Protein AF-A0A1G7J1A7-F1 (afdb_monomer_lite)

pLDDT: mean 78.53, std 16.93, range [31.56, 97.69]

Radius of gyration: 21.83 Å; chains: 1; bounding box: 64×42×54 Å

Structure (mmCIF, N/CA/C/O backbone):
data_AF-A0A1G7J1A7-F1
#
_entry.id   AF-A0A1G7J1A7-F1
#
loop_
_atom_site.group_PDB
_atom_site.id
_atom_site.type_symbol
_atom_site.label_atom_id
_atom_site.label_alt_id
_atom_site.label_comp_id
_atom_site.label_asym_id
_atom_site.label_entity_id
_atom_site.label_seq_id
_atom_site.pdbx_PDB_ins_code
_atom_site.Cartn_x
_atom_site.Cartn_y
_atom_site.Cartn_z
_atom_site.occupancy
_atom_site.B_iso_or_equiv
_atom_site.auth_seq_id
_atom_site.auth_comp_id
_atom_site.auth_asym_id
_atom_site.auth_atom_id
_atom_site.pdbx_PDB_model_num
ATOM 1 N N . MET A 1 1 ? 6.430 -8.221 -24.593 1.00 80.88 1 MET A N 1
ATOM 2 C CA . MET A 1 1 ? 7.702 -8.290 -23.843 1.00 80.88 1 MET A CA 1
ATOM 3 C C . MET A 1 1 ? 8.854 -8.528 -24.815 1.00 80.88 1 MET A C 1
ATOM 5 O O . MET A 1 1 ? 8.755 -9.439 -25.628 1.00 80.88 1 MET A O 1
ATOM 9 N N . ASP A 1 2 ? 9.910 -7.719 -24.742 1.00 88.00 2 ASP A N 1
ATOM 10 C CA . ASP A 1 2 ? 11.136 -7.806 -25.547 1.00 88.00 2 ASP A CA 1
ATOM 11 C C . ASP A 1 2 ? 12.363 -7.662 -24.624 1.00 88.00 2 ASP A C 1
ATOM 13 O O . ASP A 1 2 ? 12.817 -6.563 -24.304 1.00 88.00 2 ASP A O 1
ATOM 17 N N . ILE A 1 3 ? 12.889 -8.798 -24.154 1.00 86.88 3 ILE A N 1
ATOM 18 C CA . ILE A 1 3 ? 14.006 -8.834 -23.194 1.00 86.88 3 ILE A CA 1
ATOM 19 C C . ILE A 1 3 ? 15.284 -8.244 -23.807 1.00 86.88 3 ILE A C 1
ATOM 21 O O . ILE A 1 3 ? 16.063 -7.607 -23.104 1.00 86.88 3 ILE A O 1
ATOM 25 N N . LEU A 1 4 ? 15.500 -8.416 -25.115 1.00 86.38 4 LEU A N 1
ATOM 26 C CA . LEU A 1 4 ? 16.678 -7.869 -25.791 1.00 86.38 4 LEU A CA 1
ATOM 27 C C . LEU A 1 4 ? 16.624 -6.342 -25.827 1.00 86.38 4 LEU A C 1
ATOM 29 O O . LEU A 1 4 ? 17.643 -5.691 -25.594 1.00 86.38 4 LEU A O 1
ATOM 33 N N . ARG A 1 5 ? 15.438 -5.773 -26.060 1.00 87.25 5 ARG A N 1
ATOM 34 C CA . ARG A 1 5 ? 15.232 -4.324 -25.983 1.00 87.25 5 ARG A CA 1
ATOM 35 C C . ARG A 1 5 ? 15.407 -3.792 -24.563 1.00 87.25 5 ARG A C 1
ATOM 37 O O . ARG A 1 5 ? 16.090 -2.791 -24.392 1.00 87.25 5 ARG A O 1
ATOM 44 N N . SER A 1 6 ? 14.917 -4.519 -23.558 1.00 88.44 6 SER A N 1
ATOM 45 C CA . SER A 1 6 ? 15.131 -4.176 -22.147 1.00 88.44 6 SER A CA 1
ATOM 46 C C . SER A 1 6 ? 16.618 -4.141 -21.767 1.00 88.44 6 SER A C 1
ATOM 48 O O . SER A 1 6 ? 17.102 -3.140 -21.240 1.00 88.44 6 SER A O 1
ATOM 50 N N . VAL A 1 7 ? 17.381 -5.189 -22.107 1.00 87.75 7 VAL A N 1
ATOM 51 C CA . VAL A 1 7 ? 18.833 -5.244 -21.851 1.00 87.75 7 VAL A CA 1
ATOM 52 C C . VAL A 1 7 ? 19.561 -4.113 -22.572 1.00 87.75 7 VAL A C 1
ATOM 54 O O . VAL A 1 7 ? 20.461 -3.498 -22.004 1.00 87.75 7 VAL A O 1
ATOM 57 N N . ARG A 1 8 ? 19.159 -3.814 -23.811 1.00 91.56 8 ARG A N 1
ATOM 58 C CA . ARG A 1 8 ? 19.720 -2.707 -24.584 1.00 91.56 8 ARG A CA 1
ATOM 59 C C . ARG A 1 8 ? 19.446 -1.354 -23.932 1.00 91.56 8 ARG A C 1
ATOM 61 O O . ARG A 1 8 ? 20.369 -0.560 -23.811 1.00 91.56 8 ARG A O 1
ATOM 68 N N . ALA A 1 9 ? 18.218 -1.116 -23.475 1.00 90.38 9 ALA A N 1
ATOM 69 C CA . ALA A 1 9 ? 17.854 0.115 -22.784 1.00 90.38 9 ALA A CA 1
ATOM 70 C C . ALA A 1 9 ? 18.718 0.338 -21.532 1.00 90.38 9 ALA A C 1
ATOM 72 O O . ALA A 1 9 ? 19.201 1.446 -21.333 1.00 90.38 9 ALA A O 1
ATOM 73 N N . VAL A 1 10 ? 18.984 -0.713 -20.746 1.00 89.56 10 VAL A N 1
ATOM 74 C CA . VAL A 1 10 ? 19.884 -0.644 -19.578 1.00 89.56 10 VAL A CA 1
ATOM 75 C C . VAL A 1 10 ? 21.343 -0.415 -19.983 1.00 89.56 10 VAL A C 1
ATOM 77 O O . VAL A 1 10 ? 22.036 0.379 -19.356 1.00 89.56 10 VAL A O 1
ATOM 80 N N . ALA A 1 11 ? 21.830 -1.113 -21.011 1.00 90.19 11 ALA A N 1
ATOM 81 C CA . ALA A 1 11 ? 23.220 -1.009 -21.457 1.00 90.19 11 ALA A CA 1
ATOM 82 C C . ALA A 1 11 ? 23.569 0.376 -22.029 1.00 90.19 11 ALA A C 1
ATOM 84 O O . ALA A 1 11 ?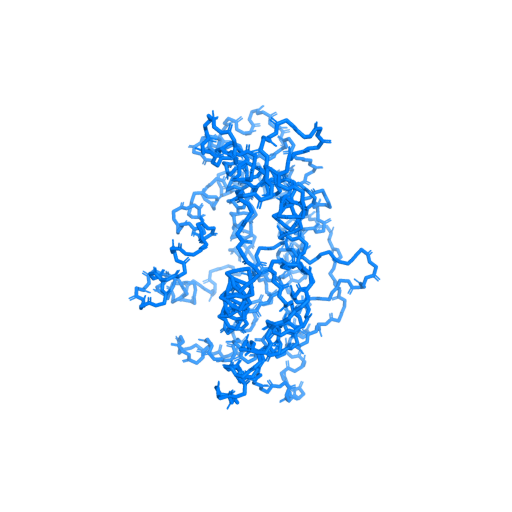 24.730 0.771 -22.011 1.00 90.19 11 ALA A O 1
ATOM 85 N N . GLU A 1 12 ? 22.567 1.096 -22.526 1.00 91.50 12 GLU A N 1
ATOM 86 C CA . GLU A 1 12 ? 22.668 2.452 -23.068 1.00 91.50 12 GLU A CA 1
ATOM 87 C C . GLU A 1 12 ? 22.321 3.537 -22.016 1.00 91.50 12 GLU A C 1
ATOM 89 O O . GLU A 1 12 ? 21.966 4.657 -22.384 1.00 91.50 12 GLU A O 1
ATOM 94 N N . ALA A 1 13 ? 22.369 3.206 -20.717 1.00 91.31 13 ALA A N 1
ATOM 95 C CA . ALA A 1 13 ? 22.130 4.148 -19.621 1.00 91.31 13 ALA A CA 1
ATOM 96 C C . ALA A 1 13 ? 23.237 5.204 -19.504 1.00 91.31 13 ALA A C 1
ATOM 98 O O . ALA A 1 13 ? 24.418 4.870 -19.390 1.00 91.31 13 ALA A O 1
ATOM 99 N N . GLU A 1 14 ? 22.849 6.479 -19.468 1.00 87.00 14 GLU A N 1
ATOM 100 C CA . GLU A 1 14 ? 23.756 7.631 -19.509 1.00 87.00 14 GLU A CA 1
ATOM 101 C C . GLU A 1 14 ? 23.261 8.768 -18.581 1.00 87.00 14 GLU A C 1
ATOM 103 O O . GLU A 1 14 ? 22.309 8.615 -17.817 1.00 87.00 14 GLU A O 1
ATOM 108 N N . GLY A 1 15 ? 23.944 9.916 -18.574 1.00 82.56 15 GLY A N 1
ATOM 109 C CA . GLY A 1 15 ? 23.536 11.104 -17.810 1.00 82.56 15 GLY A CA 1
ATOM 110 C C . GLY A 1 15 ? 24.371 11.378 -16.551 1.00 82.56 15 GLY A C 1
ATOM 111 O O . GLY A 1 15 ? 25.410 10.751 -16.357 1.00 82.56 15 GLY A O 1
ATOM 112 N N . PRO A 1 16 ? 23.981 12.365 -15.719 1.00 74.44 16 PRO A N 1
ATOM 113 C CA . PRO A 1 16 ? 24.785 12.805 -14.575 1.00 74.44 16 PRO A CA 1
ATOM 114 C C . PRO A 1 16 ? 24.489 12.078 -13.248 1.00 74.44 16 PRO A C 1
ATOM 116 O O . PRO A 1 16 ? 25.383 12.021 -12.411 1.00 74.44 16 PRO A O 1
ATOM 119 N N . GLY A 1 17 ? 23.291 11.504 -13.056 1.00 83.00 17 GLY A N 1
ATOM 120 C CA . GLY A 1 17 ? 22.841 10.928 -11.768 1.00 83.00 17 GLY A CA 1
ATOM 121 C C . GLY A 1 17 ? 23.474 9.583 -11.381 1.00 83.00 17 GLY A C 1
ATOM 122 O O . GLY A 1 17 ? 24.450 9.153 -11.977 1.00 83.00 17 GLY A O 1
ATOM 123 N N . VAL A 1 18 ? 22.918 8.857 -10.429 1.00 86.19 18 VAL A N 1
ATOM 124 C CA . VAL A 1 18 ? 23.299 7.493 -10.034 1.00 86.19 18 VAL A CA 1
ATOM 125 C C . VAL A 1 18 ? 22.462 6.461 -10.797 1.00 86.19 18 VAL A C 1
ATOM 127 O O . VAL A 1 18 ? 22.938 5.348 -11.050 1.00 86.19 18 VAL A O 1
ATOM 130 N N . VAL A 1 19 ? 21.252 6.846 -11.208 1.00 91.00 19 VAL A N 1
ATOM 131 C CA . VAL A 1 19 ? 20.306 6.057 -12.011 1.00 91.00 19 VAL A CA 1
ATOM 132 C C . VAL A 1 19 ? 19.876 6.847 -13.253 1.00 91.00 19 VAL A C 1
ATOM 134 O O . VAL A 1 19 ? 19.637 8.050 -13.184 1.00 91.00 19 VAL A O 1
ATOM 137 N N . ASP A 1 20 ? 19.749 6.171 -14.397 1.00 94.62 20 ASP A N 1
ATOM 138 C CA . ASP A 1 20 ? 19.051 6.704 -15.573 1.00 94.62 20 ASP A CA 1
ATOM 139 C C . ASP A 1 20 ? 17.578 6.256 -15.526 1.00 94.62 20 ASP A C 1
ATOM 141 O O . ASP A 1 20 ? 17.234 5.134 -15.905 1.00 94.62 20 ASP A O 1
ATOM 145 N N . TRP A 1 21 ? 16.706 7.109 -14.981 1.00 94.31 21 TRP A N 1
ATOM 146 C CA . TRP A 1 21 ? 15.298 6.775 -14.731 1.00 94.31 21 TRP A CA 1
ATOM 147 C C . TRP A 1 21 ? 14.484 6.547 -16.006 1.00 94.31 21 TRP A C 1
ATOM 149 O O . TRP A 1 21 ? 13.630 5.657 -16.030 1.00 94.31 21 TRP A O 1
ATOM 159 N N . ASP A 1 22 ? 14.789 7.275 -17.081 1.00 94.88 22 ASP A N 1
ATOM 160 C CA . ASP A 1 22 ? 14.113 7.109 -18.369 1.00 94.88 22 ASP A CA 1
ATOM 161 C C . ASP A 1 22 ? 14.422 5.727 -18.955 1.00 94.88 22 ASP A C 1
ATOM 163 O O . ASP A 1 22 ? 13.526 5.005 -19.412 1.00 94.88 22 ASP A O 1
ATOM 167 N N . ARG A 1 23 ? 15.691 5.307 -18.873 1.00 95.88 23 ARG A N 1
ATOM 168 C CA . ARG A 1 23 ? 16.112 3.964 -19.287 1.00 95.88 23 ARG A CA 1
ATOM 169 C C . ARG A 1 23 ? 15.604 2.883 -18.348 1.00 95.88 23 ARG A C 1
ATOM 171 O O . ARG A 1 23 ? 15.232 1.817 -18.835 1.00 95.88 23 ARG A O 1
ATOM 178 N N . ALA A 1 24 ? 15.534 3.141 -17.042 1.00 95.75 24 ALA A N 1
ATOM 179 C CA . ALA A 1 24 ? 14.963 2.202 -16.082 1.00 95.75 24 ALA A CA 1
ATOM 180 C C . ALA A 1 24 ? 13.484 1.914 -16.396 1.00 95.75 24 ALA A C 1
ATOM 182 O O . ALA A 1 24 ? 13.094 0.748 -16.497 1.00 95.75 24 ALA A O 1
ATOM 183 N N . ALA A 1 25 ? 12.678 2.957 -16.631 1.00 95.25 25 ALA A N 1
ATOM 184 C CA . ALA A 1 25 ? 11.271 2.821 -17.007 1.00 95.25 25 ALA A CA 1
ATOM 185 C C . ALA A 1 25 ? 11.098 2.154 -18.381 1.00 95.25 25 ALA A C 1
ATOM 187 O O . ALA A 1 25 ? 10.281 1.242 -18.534 1.00 95.25 25 ALA A O 1
ATOM 188 N N . ALA A 1 26 ? 11.892 2.544 -19.387 1.00 95.94 26 ALA A N 1
ATOM 189 C CA . ALA A 1 26 ? 11.880 1.897 -20.701 1.00 95.94 26 ALA A CA 1
ATOM 190 C C . ALA A 1 26 ? 12.205 0.398 -20.603 1.00 95.94 26 ALA A C 1
ATOM 192 O O . ALA A 1 26 ? 11.440 -0.437 -21.087 1.00 95.94 26 ALA A O 1
ATOM 193 N N . ALA A 1 27 ? 13.283 0.049 -19.899 1.00 95.88 27 ALA A N 1
ATOM 194 C CA . ALA A 1 27 ? 13.694 -1.331 -19.698 1.00 95.88 27 ALA A CA 1
ATOM 195 C C . ALA A 1 27 ? 12.650 -2.148 -18.924 1.00 95.88 27 ALA A C 1
ATOM 197 O O . ALA A 1 27 ? 12.410 -3.307 -19.276 1.00 95.88 27 ALA A O 1
ATOM 198 N N . ALA A 1 28 ? 12.011 -1.560 -17.907 1.00 94.62 28 ALA A N 1
ATOM 199 C CA . ALA A 1 28 ? 10.939 -2.198 -17.148 1.00 94.62 28 ALA A CA 1
ATOM 200 C C . ALA A 1 28 ? 9.712 -2.487 -18.026 1.00 94.62 28 ALA A C 1
ATOM 202 O O . ALA A 1 28 ? 9.183 -3.602 -17.983 1.00 94.62 28 ALA A O 1
ATOM 203 N N . ARG A 1 29 ? 9.289 -1.525 -18.860 1.00 96.25 29 ARG A N 1
ATOM 204 C CA . ARG A 1 29 ? 8.182 -1.700 -19.817 1.00 96.25 29 ARG A CA 1
ATOM 205 C C . ARG A 1 29 ? 8.505 -2.762 -20.859 1.00 96.25 29 ARG A C 1
ATOM 207 O O . ARG A 1 29 ? 7.699 -3.659 -21.083 1.00 96.25 29 ARG A O 1
ATOM 214 N N . ASP A 1 30 ? 9.700 -2.741 -21.439 1.00 94.75 30 ASP A N 1
ATOM 215 C CA . ASP A 1 30 ? 10.105 -3.741 -22.429 1.00 94.75 30 ASP A CA 1
ATOM 216 C C . ASP A 1 30 ? 10.160 -5.158 -21.834 1.00 94.75 30 ASP A C 1
ATOM 218 O O . ASP A 1 30 ? 9.740 -6.128 -22.476 1.00 94.75 30 ASP A O 1
ATOM 222 N N . ALA A 1 31 ? 10.600 -5.286 -20.579 1.00 92.38 31 ALA A N 1
ATOM 223 C CA . ALA A 1 31 ? 10.641 -6.549 -19.843 1.00 92.38 31 ALA A CA 1
ATOM 224 C C . ALA A 1 31 ? 9.288 -6.995 -19.266 1.00 92.38 31 ALA A C 1
ATOM 226 O O . ALA A 1 31 ? 9.209 -8.089 -18.704 1.00 92.38 31 ALA A O 1
ATOM 227 N N . THR A 1 32 ? 8.224 -6.203 -19.410 1.00 92.75 32 THR A N 1
ATOM 228 C CA . THR A 1 32 ? 6.918 -6.482 -18.801 1.00 92.75 32 THR A CA 1
ATOM 229 C C . THR A 1 32 ? 5.832 -6.505 -19.867 1.00 92.75 32 THR A C 1
ATOM 231 O O . THR A 1 32 ? 5.719 -5.601 -20.685 1.00 92.75 32 THR A O 1
ATOM 234 N N . ASP A 1 33 ? 5.007 -7.549 -19.890 1.00 94.44 33 ASP A N 1
ATOM 235 C CA . ASP A 1 33 ? 3.789 -7.511 -20.699 1.00 94.44 33 ASP A CA 1
ATOM 236 C C . ASP A 1 33 ? 2.770 -6.565 -20.040 1.00 94.44 33 ASP A C 1
ATOM 238 O O . ASP A 1 33 ? 2.456 -6.791 -18.866 1.00 94.44 33 ASP A O 1
ATOM 242 N N . PRO A 1 34 ? 2.249 -5.528 -20.727 1.00 94.38 34 PRO A N 1
ATOM 243 C CA . PRO A 1 34 ? 1.333 -4.575 -20.102 1.00 94.38 34 PRO A CA 1
ATOM 244 C C . PRO A 1 34 ? 0.055 -5.253 -19.601 1.00 94.38 34 PRO A C 1
ATOM 246 O O . PRO A 1 34 ? -0.460 -4.886 -18.547 1.00 94.38 34 PRO A O 1
ATOM 249 N N . GLY A 1 35 ? -0.423 -6.282 -20.306 1.00 94.31 35 GLY A N 1
ATOM 250 C CA . GLY A 1 35 ? -1.758 -6.834 -20.119 1.00 94.31 35 GLY A CA 1
ATOM 251 C C . GLY A 1 35 ? -2.853 -5.955 -20.737 1.00 94.31 35 GLY A C 1
ATOM 252 O O . GLY A 1 35 ? -2.620 -4.812 -21.131 1.00 94.31 35 GLY A O 1
ATOM 253 N N . SER A 1 36 ? -4.058 -6.513 -20.857 1.00 92.94 36 SER A N 1
ATOM 254 C CA . SER A 1 36 ? -5.200 -5.836 -21.481 1.00 92.94 36 SER A CA 1
ATOM 255 C C . SER A 1 36 ? -5.959 -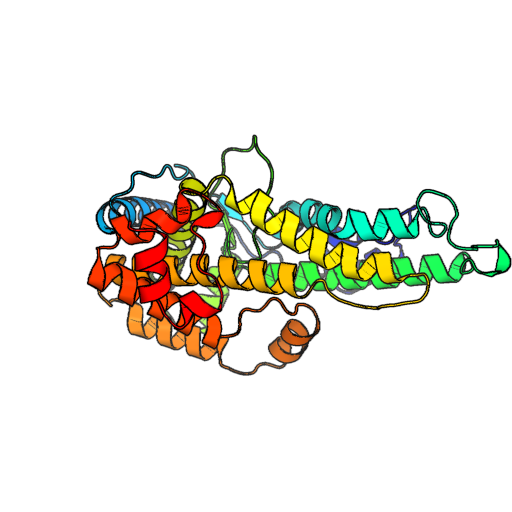4.960 -20.488 1.00 92.94 36 SER A C 1
ATOM 257 O O . SER A 1 36 ? -6.198 -5.369 -19.359 1.00 92.94 36 SER A O 1
ATOM 259 N N . ILE A 1 37 ? -6.408 -3.794 -20.947 1.00 91.50 37 ILE A N 1
ATOM 260 C CA . ILE A 1 37 ? -7.416 -2.946 -20.278 1.00 91.50 37 ILE A CA 1
ATOM 261 C C . ILE A 1 37 ? -8.690 -2.818 -21.120 1.00 91.50 37 ILE A C 1
ATOM 263 O O . ILE A 1 37 ? -9.517 -1.933 -20.904 1.00 91.50 37 ILE A O 1
ATOM 267 N N . ALA A 1 38 ? -8.853 -3.694 -22.114 1.00 91.56 38 ALA A N 1
ATOM 268 C CA . ALA A 1 38 ? -10.079 -3.793 -22.889 1.00 91.56 38 ALA A CA 1
ATOM 269 C C . ALA A 1 38 ? -11.168 -4.453 -22.033 1.00 91.56 38 ALA A C 1
ATOM 271 O O . ALA A 1 38 ? -11.410 -5.651 -22.139 1.00 91.56 38 ALA A O 1
ATOM 272 N N . LEU A 1 39 ? -11.788 -3.655 -21.165 1.00 90.44 39 LEU A N 1
ATOM 273 C CA . LEU A 1 39 ? -12.902 -4.093 -20.335 1.00 90.44 39 LEU A CA 1
ATOM 274 C C . LEU A 1 39 ? -14.183 -4.202 -21.160 1.00 90.44 39 LEU A C 1
ATOM 276 O O . LEU A 1 39 ? -14.469 -3.347 -22.005 1.00 90.44 39 LEU A O 1
ATOM 280 N N . THR A 1 40 ? -14.987 -5.206 -20.846 1.00 93.56 40 THR A N 1
ATOM 281 C CA . THR A 1 40 ? -16.401 -5.283 -21.214 1.00 93.56 40 THR A CA 1
ATOM 282 C C . THR A 1 40 ? -17.227 -4.259 -20.426 1.00 93.56 40 THR A C 1
ATOM 284 O O . THR A 1 40 ? -16.809 -3.759 -19.377 1.00 93.56 40 THR A O 1
ATOM 287 N N . ASP A 1 41 ? -18.438 -3.960 -20.896 1.00 93.00 41 ASP A N 1
ATOM 288 C CA . ASP A 1 41 ? -19.348 -3.053 -20.180 1.00 93.00 41 ASP A CA 1
ATOM 289 C C . ASP A 1 41 ? -19.756 -3.608 -18.809 1.00 93.00 41 ASP A C 1
ATOM 291 O O . ASP A 1 41 ? -19.886 -2.851 -17.849 1.00 93.00 41 ASP A O 1
ATOM 295 N N . ALA A 1 42 ? -19.877 -4.934 -18.688 1.00 92.50 42 ALA A N 1
ATOM 296 C CA . ALA A 1 42 ? -20.152 -5.605 -17.420 1.00 92.50 42 ALA A CA 1
ATOM 297 C C . ALA A 1 42 ? -18.995 -5.453 -16.417 1.00 92.50 42 ALA A C 1
ATOM 299 O O . ALA A 1 42 ? -19.227 -5.238 -15.227 1.00 92.50 42 ALA A O 1
ATOM 300 N N . GLU A 1 43 ? -17.744 -5.524 -16.880 1.00 92.62 43 GLU A N 1
ATOM 301 C CA . GLU A 1 43 ? -16.574 -5.309 -16.023 1.00 92.62 43 GLU A CA 1
ATOM 302 C C . GLU A 1 43 ? -16.490 -3.865 -15.539 1.00 92.62 43 GLU A C 1
ATOM 304 O O . GLU A 1 43 ? -16.322 -3.644 -14.340 1.00 92.62 43 GLU A O 1
ATOM 309 N N . ARG A 1 44 ? -16.677 -2.893 -16.444 1.00 91.06 44 ARG A N 1
ATOM 310 C CA . ARG A 1 44 ? -16.724 -1.463 -16.100 1.00 91.06 44 ARG A CA 1
ATOM 311 C C . ARG A 1 44 ? -17.826 -1.161 -15.086 1.00 91.06 44 ARG A C 1
ATOM 313 O O . ARG A 1 44 ? -17.560 -0.545 -14.057 1.00 91.06 44 ARG A O 1
ATOM 320 N N . ALA A 1 45 ? -19.045 -1.632 -15.352 1.00 91.06 45 ALA A N 1
ATOM 321 C CA . ALA A 1 45 ? -20.178 -1.458 -14.447 1.00 91.06 45 ALA A CA 1
ATOM 322 C C . ALA A 1 45 ? -19.921 -2.113 -13.086 1.00 91.06 45 ALA A C 1
ATOM 324 O O . ALA A 1 45 ? -20.306 -1.570 -12.054 1.00 91.06 45 ALA A O 1
ATOM 325 N N . GLY A 1 46 ? -19.245 -3.259 -13.080 1.00 93.00 46 GLY A N 1
ATOM 326 C CA . GLY A 1 46 ? -18.929 -3.967 -11.858 1.00 93.00 46 GLY A CA 1
ATOM 327 C C . GLY A 1 46 ? -17.875 -3.273 -10.987 1.00 93.00 46 GLY A C 1
ATOM 328 O O . GLY A 1 46 ? -18.097 -3.195 -9.788 1.00 93.00 46 GLY A O 1
ATOM 329 N N . TYR A 1 47 ? -16.800 -2.700 -11.551 1.00 91.56 47 TYR A N 1
ATOM 330 C CA . TYR A 1 47 ? -15.868 -1.861 -10.770 1.00 91.56 47 TYR A CA 1
ATOM 331 C C . TYR A 1 47 ? -16.604 -0.694 -10.099 1.00 91.56 47 TYR A C 1
ATOM 333 O O . TYR A 1 47 ? -16.466 -0.477 -8.899 1.00 91.56 47 TYR A O 1
ATOM 341 N N . ALA A 1 48 ? -17.442 0.018 -10.859 1.00 89.56 48 ALA A N 1
ATOM 342 C CA . ALA A 1 48 ? -18.214 1.140 -10.333 1.00 89.56 48 ALA A CA 1
ATOM 343 C C . ALA A 1 48 ? -19.235 0.713 -9.261 1.00 89.56 48 ALA A C 1
ATOM 345 O O . ALA A 1 48 ? -19.476 1.446 -8.303 1.00 89.56 48 ALA A O 1
ATOM 346 N N . ALA A 1 49 ? -19.862 -0.457 -9.418 1.00 91.38 49 ALA A N 1
ATOM 347 C CA . ALA A 1 49 ? -20.784 -1.003 -8.428 1.00 91.38 49 ALA A CA 1
ATOM 348 C C . ALA A 1 49 ? -20.059 -1.415 -7.141 1.00 91.38 49 ALA A C 1
ATOM 350 O O . ALA A 1 49 ? -20.525 -1.066 -6.059 1.00 91.38 49 ALA A O 1
ATOM 351 N N . ASP A 1 50 ? -18.921 -2.101 -7.262 1.00 92.12 50 ASP A N 1
ATOM 352 C CA . ASP A 1 50 ? -18.139 -2.567 -6.119 1.00 92.12 50 ASP A CA 1
ATOM 353 C C . ASP A 1 50 ? -17.568 -1.395 -5.311 1.00 92.12 50 ASP A C 1
ATOM 355 O O . ASP A 1 50 ? -17.685 -1.404 -4.091 1.00 92.12 50 ASP A O 1
ATOM 359 N N . VAL A 1 51 ? -17.045 -0.350 -5.965 1.00 89.56 51 VAL A N 1
ATOM 360 C CA . VAL A 1 51 ? -16.555 0.863 -5.279 1.00 89.56 51 VAL A CA 1
ATOM 361 C C . VAL A 1 51 ? -17.691 1.632 -4.601 1.00 89.56 51 VAL A C 1
ATOM 363 O O . VAL A 1 51 ? -17.549 2.047 -3.453 1.00 89.56 51 VAL A O 1
ATOM 366 N N . ARG A 1 52 ? -18.849 1.787 -5.261 1.00 88.44 52 ARG A N 1
ATOM 367 C CA . ARG A 1 52 ? -20.012 2.457 -4.652 1.00 88.44 52 ARG A CA 1
ATOM 368 C C . ARG A 1 52 ? -20.505 1.718 -3.410 1.00 88.44 52 ARG A C 1
ATOM 370 O O . ARG A 1 52 ? -20.850 2.356 -2.419 1.00 88.44 52 ARG A O 1
ATOM 377 N N . ASP A 1 53 ? -20.578 0.394 -3.484 1.00 90.69 53 ASP A N 1
ATOM 378 C CA . ASP A 1 53 ? -21.019 -0.429 -2.363 1.00 90.69 53 ASP A CA 1
ATOM 379 C C . ASP A 1 53 ? -19.978 -0.450 -1.236 1.00 90.69 53 ASP A C 1
ATOM 381 O O . ASP A 1 53 ? -20.355 -0.286 -0.079 1.00 90.69 53 ASP A O 1
ATOM 385 N N . ALA A 1 54 ? -18.683 -0.530 -1.564 1.00 89.31 54 ALA A N 1
ATOM 386 C CA . ALA A 1 54 ? -17.602 -0.375 -0.593 1.00 89.31 54 ALA A CA 1
ATOM 387 C C . ALA A 1 54 ? -17.714 0.953 0.162 1.00 89.31 54 ALA A C 1
ATOM 389 O O . ALA A 1 54 ? -17.758 0.945 1.389 1.00 89.31 54 ALA A O 1
ATOM 390 N N . ARG A 1 55 ? -17.864 2.077 -0.557 1.00 87.69 55 ARG A N 1
ATOM 391 C CA . ARG A 1 55 ? -18.065 3.406 0.043 1.00 87.69 55 ARG A CA 1
ATOM 392 C C . ARG A 1 55 ? -19.249 3.405 1.007 1.00 87.69 55 ARG A C 1
ATOM 394 O O . ARG A 1 55 ? -19.111 3.824 2.148 1.00 87.69 55 ARG A O 1
ATOM 401 N N . SER A 1 56 ? -20.404 2.915 0.552 1.00 88.56 56 SER A N 1
ATOM 402 C CA . SER A 1 56 ? -21.630 2.915 1.356 1.00 88.56 56 SER A CA 1
ATOM 403 C C . SER A 1 56 ? -21.486 2.093 2.636 1.00 88.56 56 SER A C 1
ATOM 405 O O . SER A 1 56 ? -21.886 2.557 3.699 1.00 88.56 56 SER A O 1
ATOM 407 N N . ARG A 1 57 ? -20.932 0.879 2.544 1.00 89.69 57 ARG A N 1
ATOM 408 C CA . ARG A 1 57 ? -20.809 -0.022 3.697 1.00 89.69 57 ARG A CA 1
ATOM 409 C C . ARG A 1 57 ? -19.732 0.422 4.672 1.00 89.69 57 ARG A C 1
ATOM 411 O O . ARG A 1 57 ? -19.931 0.325 5.875 1.00 89.69 57 ARG A O 1
ATOM 418 N N . LEU A 1 58 ? -18.596 0.901 4.171 1.00 88.75 58 LEU A N 1
ATOM 419 C CA . LEU A 1 58 ? -17.514 1.378 5.028 1.00 88.75 58 LEU A CA 1
ATOM 420 C C . LEU A 1 58 ? -17.921 2.651 5.774 1.00 88.75 58 LEU A C 1
ATOM 422 O O . LEU A 1 58 ? -17.617 2.753 6.955 1.00 88.75 58 LEU A O 1
ATOM 426 N N . ALA A 1 59 ? -18.674 3.560 5.143 1.00 87.25 59 ALA A N 1
ATOM 427 C CA . ALA A 1 59 ? -19.234 4.724 5.833 1.00 87.25 59 ALA A CA 1
ATOM 428 C C . ALA A 1 59 ? -20.192 4.313 6.968 1.00 87.25 59 ALA A C 1
ATOM 430 O O . ALA A 1 59 ? -20.137 4.869 8.063 1.00 87.25 59 ALA A O 1
ATOM 431 N N . GLU A 1 60 ? -21.030 3.294 6.742 1.00 87.69 60 GLU A N 1
ATOM 432 C CA . GLU A 1 60 ? -21.924 2.748 7.772 1.00 87.69 60 GLU A CA 1
ATOM 433 C C . GLU A 1 60 ? -21.154 2.077 8.924 1.00 87.69 60 GLU A C 1
ATOM 435 O O . GLU A 1 60 ? -21.484 2.285 10.090 1.00 87.69 60 GLU A O 1
ATOM 440 N N . VAL A 1 61 ? -20.116 1.293 8.614 1.00 86.50 61 VAL A N 1
ATOM 441 C CA . VAL A 1 61 ? -19.321 0.545 9.606 1.00 86.50 61 VAL A CA 1
ATOM 442 C C . VAL A 1 61 ? -18.408 1.451 10.427 1.00 86.50 61 VAL A C 1
ATOM 444 O O . VAL A 1 61 ? -18.282 1.261 11.637 1.00 86.50 61 VAL A O 1
ATOM 447 N N . ALA A 1 62 ? -17.722 2.382 9.769 1.00 81.56 62 ALA A N 1
ATOM 448 C CA . ALA A 1 62 ? -16.708 3.212 10.401 1.00 81.56 62 ALA A CA 1
ATOM 449 C C . ALA A 1 62 ? -17.315 4.416 11.139 1.00 81.56 62 ALA A C 1
ATOM 451 O O . ALA A 1 62 ? -16.654 4.994 11.996 1.00 81.56 62 ALA A O 1
ATOM 452 N N . GLY A 1 63 ? -18.561 4.790 10.822 1.00 75.12 63 GLY A N 1
ATOM 453 C CA . GLY A 1 63 ? -19.213 5.970 11.396 1.00 75.12 63 GLY A CA 1
ATOM 454 C C . GLY A 1 63 ? -18.593 7.295 10.939 1.00 75.12 63 GLY A C 1
ATOM 455 O O . GLY A 1 63 ? -18.924 8.341 11.485 1.00 75.12 63 GLY A O 1
ATOM 456 N N . ILE A 1 64 ? -17.709 7.257 9.937 1.00 66.81 64 ILE A N 1
ATOM 457 C CA . ILE A 1 64 ? -17.027 8.422 9.372 1.00 66.81 64 ILE A CA 1
ATOM 458 C C . ILE A 1 64 ? -17.472 8.636 7.927 1.00 66.81 64 ILE A C 1
ATOM 460 O O . ILE A 1 64 ? -17.522 7.702 7.122 1.00 66.81 64 ILE A O 1
ATOM 464 N N . GLU A 1 65 ? -17.797 9.883 7.593 1.00 67.31 65 GLU A N 1
ATOM 465 C CA . GLU A 1 65 ? -17.963 10.295 6.204 1.00 67.31 65 GLU A CA 1
ATOM 466 C C . GLU A 1 65 ? -16.580 10.534 5.603 1.00 67.31 65 GLU A C 1
ATOM 468 O O . GLU A 1 65 ? -15.783 11.310 6.129 1.00 67.31 65 GLU A O 1
ATOM 473 N N . PHE A 1 66 ? -16.297 9.864 4.494 1.00 72.62 66 PHE A N 1
ATOM 474 C CA . PHE A 1 66 ? -15.086 10.070 3.717 1.00 72.62 66 PHE A CA 1
ATOM 475 C C . PHE A 1 66 ? -15.468 10.229 2.250 1.00 72.62 66 PHE A C 1
ATOM 477 O O . PHE A 1 66 ? -16.411 9.594 1.763 1.00 72.62 66 PHE A O 1
ATOM 484 N N . ASP A 1 67 ? -14.742 11.094 1.550 1.00 68.00 67 ASP A N 1
ATOM 485 C CA . ASP A 1 67 ? -14.925 11.256 0.118 1.00 68.00 67 ASP A CA 1
ATOM 486 C C . ASP A 1 67 ? -14.039 10.244 -0.603 1.00 68.00 67 ASP A C 1
ATOM 488 O O . ASP A 1 67 ? -12.845 10.134 -0.319 1.00 68.00 67 ASP A O 1
ATOM 492 N N . VAL A 1 68 ? -14.631 9.479 -1.518 1.00 65.25 68 VAL A N 1
ATOM 493 C CA . VAL A 1 68 ? -13.850 8.704 -2.481 1.00 65.25 68 VAL A CA 1
ATOM 494 C C . VAL A 1 68 ? -14.247 9.103 -3.884 1.00 65.25 68 VAL A C 1
ATOM 496 O O . VAL A 1 68 ? -15.429 9.356 -4.139 1.00 65.25 68 VAL A O 1
ATOM 499 N N . PRO A 1 69 ? -13.275 9.088 -4.804 1.00 64.25 69 PRO A N 1
ATOM 500 C CA . PRO A 1 69 ? -13.467 9.565 -6.160 1.00 64.25 69 PRO A CA 1
ATOM 501 C C . PRO A 1 69 ? -14.626 8.834 -6.829 1.00 64.25 69 PRO A C 1
ATOM 503 O O . PRO A 1 69 ? -14.721 7.605 -6.779 1.00 64.25 69 PRO A O 1
ATOM 506 N N . ASP A 1 70 ? -15.493 9.582 -7.508 1.00 60.12 70 ASP A N 1
ATOM 507 C CA . ASP A 1 70 ? -16.626 8.996 -8.231 1.00 60.12 70 ASP A CA 1
ATOM 508 C C . ASP A 1 70 ? -16.179 8.169 -9.449 1.00 60.12 70 ASP A C 1
ATOM 510 O O . ASP A 1 70 ? -16.944 7.349 -9.973 1.00 60.12 70 ASP A O 1
ATOM 514 N N . THR A 1 71 ? -14.941 8.373 -9.911 1.00 64.81 71 THR A N 1
ATOM 515 C CA . THR A 1 71 ? -14.367 7.672 -11.057 1.00 64.81 71 THR A CA 1
ATOM 516 C C . THR A 1 71 ? -13.246 6.732 -10.649 1.00 64.81 71 THR A C 1
ATOM 518 O O . THR A 1 71 ? -12.302 7.106 -9.962 1.00 64.81 71 THR A O 1
ATOM 521 N N . VAL A 1 72 ? -13.343 5.507 -11.157 1.00 78.31 72 VAL A N 1
ATOM 522 C CA . VAL A 1 72 ? -12.321 4.473 -11.028 1.00 78.31 72 VAL A CA 1
ATOM 523 C C . VAL A 1 72 ? -11.403 4.510 -12.240 1.00 78.31 72 VAL A C 1
ATOM 525 O O . VAL A 1 72 ? -11.880 4.464 -13.379 1.00 78.31 72 VAL A O 1
ATOM 528 N N . GLU A 1 73 ? -10.095 4.515 -12.004 1.00 84.69 73 GLU A N 1
ATOM 529 C CA . GLU A 1 73 ? -9.107 4.360 -13.063 1.00 84.69 73 GLU A CA 1
ATOM 530 C C . GLU A 1 73 ? -8.718 2.884 -13.222 1.00 84.69 73 GLU A C 1
ATOM 532 O O . GLU A 1 73 ? -8.508 2.142 -12.264 1.00 84.69 73 GLU A O 1
ATOM 537 N N . VAL A 1 74 ? -8.624 2.416 -14.463 1.00 88.94 74 VAL A N 1
ATOM 538 C CA . VAL A 1 74 ? -8.217 1.039 -14.752 1.00 88.94 74 VAL A CA 1
ATOM 539 C C . VAL A 1 74 ? -6.905 1.082 -15.509 1.00 88.94 74 VAL A C 1
ATOM 541 O O . VAL A 1 74 ? -6.836 1.534 -16.652 1.00 88.94 74 VAL A O 1
ATOM 544 N N . GLN A 1 75 ? -5.865 0.569 -14.866 1.00 90.62 75 GLN A N 1
ATOM 545 C CA . GLN A 1 75 ? -4.504 0.617 -15.361 1.00 90.62 75 GLN A CA 1
ATOM 546 C C . GLN A 1 75 ? -4.009 -0.756 -15.817 1.00 90.62 75 GLN A C 1
ATOM 548 O O . GLN A 1 75 ? -4.457 -1.817 -15.374 1.00 90.62 75 GLN A O 1
ATOM 553 N N . ASN A 1 76 ? -3.045 -0.721 -16.733 1.00 93.25 76 ASN A N 1
ATOM 554 C CA . ASN A 1 76 ? -2.214 -1.868 -17.074 1.00 93.25 76 ASN A CA 1
ATOM 555 C C . ASN A 1 76 ? -0.843 -1.723 -16.389 1.00 93.25 76 ASN A C 1
ATOM 557 O O . ASN A 1 76 ? -0.551 -0.715 -15.748 1.00 93.25 76 ASN A O 1
ATOM 561 N N . ARG A 1 77 ? 0.031 -2.720 -16.542 1.00 92.25 77 ARG A N 1
ATOM 562 C CA . ARG A 1 77 ? 1.342 -2.710 -15.872 1.00 92.25 77 ARG A CA 1
ATOM 563 C C . ARG A 1 77 ? 2.268 -1.591 -16.355 1.00 92.25 77 ARG A C 1
ATOM 565 O O . ARG A 1 77 ? 3.150 -1.186 -15.612 1.00 92.25 77 ARG A O 1
ATOM 572 N N . HIS A 1 78 ? 2.113 -1.117 -17.594 1.00 94.25 78 HIS A N 1
ATOM 573 C CA . HIS A 1 78 ? 2.918 -0.010 -18.126 1.00 94.25 78 HIS A CA 1
ATOM 574 C C . HIS A 1 78 ? 2.448 1.335 -17.578 1.00 94.25 78 HIS A C 1
ATOM 576 O O . HIS A 1 78 ? 3.299 2.116 -17.174 1.00 94.25 78 HIS A O 1
ATOM 582 N N . HIS A 1 79 ? 1.132 1.559 -17.473 1.00 91.62 79 HIS A N 1
ATOM 583 C CA . HIS A 1 79 ? 0.585 2.745 -16.801 1.00 91.62 79 HIS A CA 1
ATOM 584 C C . HIS A 1 79 ? 1.127 2.857 -15.369 1.00 91.62 79 HIS A C 1
ATOM 586 O O . HIS A 1 79 ? 1.621 3.913 -14.990 1.00 91.62 79 HIS A O 1
ATOM 592 N N . TRP A 1 80 ? 1.149 1.743 -14.624 1.00 88.81 80 TRP A N 1
ATOM 593 C CA . TRP A 1 80 ? 1.708 1.719 -13.270 1.00 88.81 80 TRP A CA 1
ATOM 594 C C . TRP A 1 80 ? 3.204 2.075 -13.234 1.00 88.81 80 TRP A C 1
ATOM 596 O O . TRP A 1 80 ? 3.629 2.849 -12.379 1.00 88.81 80 TRP A O 1
ATOM 606 N N . ILE A 1 81 ? 4.015 1.541 -14.163 1.00 90.06 81 ILE A N 1
ATOM 607 C CA . ILE A 1 81 ? 5.453 1.871 -14.253 1.00 90.06 81 ILE A CA 1
ATOM 608 C C . ILE A 1 81 ? 5.641 3.374 -14.481 1.00 90.06 81 ILE A C 1
ATOM 610 O O . ILE A 1 81 ? 6.488 3.988 -13.833 1.00 90.06 81 ILE A O 1
ATOM 614 N N . ASP A 1 82 ? 4.847 3.950 -15.381 1.00 89.69 82 ASP A N 1
ATOM 615 C CA . ASP A 1 82 ? 4.955 5.355 -15.770 1.00 89.69 82 ASP A CA 1
ATOM 616 C C . ASP A 1 82 ? 4.526 6.292 -14.639 1.00 89.69 82 ASP A C 1
ATOM 618 O O . ASP A 1 82 ? 5.212 7.276 -14.376 1.00 89.69 82 ASP A O 1
ATOM 622 N N . ALA A 1 83 ? 3.458 5.946 -13.918 1.00 83.88 83 ALA A N 1
ATOM 623 C CA . ALA A 1 83 ? 3.017 6.687 -12.740 1.00 83.88 83 ALA A CA 1
ATOM 624 C C . ALA A 1 83 ? 4.017 6.584 -11.571 1.00 83.88 83 ALA A C 1
ATOM 626 O O . ALA A 1 83 ? 4.207 7.539 -10.824 1.00 83.88 83 ALA A O 1
ATOM 627 N N . SER A 1 84 ? 4.698 5.441 -11.423 1.00 82.19 84 SER A N 1
ATOM 628 C CA . SER A 1 84 ? 5.543 5.169 -10.250 1.00 82.19 84 SER A CA 1
ATOM 629 C C . SER A 1 84 ? 6.981 5.674 -10.382 1.00 82.19 84 SER A C 1
ATOM 631 O O . SER A 1 84 ? 7.660 5.862 -9.375 1.00 82.19 84 SER A O 1
ATOM 633 N N . VAL A 1 85 ? 7.505 5.884 -11.595 1.00 87.19 85 VAL A N 1
ATOM 634 C CA . VAL A 1 85 ? 8.937 6.202 -11.775 1.00 87.19 85 VAL A CA 1
ATOM 635 C C . VAL A 1 85 ? 9.360 7.496 -11.064 1.00 87.19 85 VAL A C 1
ATOM 637 O O . VAL A 1 85 ? 10.453 7.550 -10.497 1.00 87.19 85 VAL A O 1
ATOM 640 N N . GLY A 1 86 ? 8.494 8.516 -11.044 1.00 84.69 86 GLY A N 1
ATOM 641 C CA . GLY A 1 86 ? 8.770 9.798 -10.385 1.00 84.69 86 GLY A CA 1
ATOM 642 C C . GLY A 1 86 ? 8.961 9.647 -8.876 1.00 84.69 86 GLY A C 1
ATOM 643 O O . GLY A 1 86 ? 9.888 10.209 -8.300 1.00 84.69 86 GLY A O 1
ATOM 644 N N . THR A 1 87 ? 8.152 8.795 -8.264 1.00 77.88 87 THR A N 1
ATOM 645 C CA . THR A 1 87 ? 8.254 8.417 -6.857 1.00 77.88 87 THR A CA 1
ATOM 646 C C . THR A 1 87 ? 9.578 7.736 -6.522 1.00 77.88 87 THR A C 1
ATOM 648 O O . THR A 1 87 ? 10.266 8.135 -5.585 1.00 77.88 87 THR A O 1
ATOM 651 N N . PHE A 1 88 ? 9.971 6.721 -7.298 1.00 83.25 88 PHE A N 1
ATOM 652 C CA . PHE A 1 88 ? 11.233 6.014 -7.059 1.00 83.25 88 PHE A CA 1
ATOM 653 C C . PHE A 1 88 ? 12.434 6.947 -7.203 1.00 83.25 88 PHE A C 1
ATOM 655 O O . PHE A 1 88 ? 13.417 6.804 -6.475 1.00 83.25 88 PHE A O 1
ATOM 662 N N . ARG A 1 89 ? 12.337 7.918 -8.117 1.00 86.75 89 ARG A N 1
ATOM 663 C CA . ARG A 1 89 ? 13.323 8.982 -8.258 1.00 86.75 89 ARG A CA 1
ATOM 664 C C . ARG A 1 89 ? 13.420 9.832 -6.992 1.00 86.75 89 ARG A C 1
ATOM 666 O O . ARG A 1 89 ? 14.524 9.935 -6.474 1.00 86.75 89 ARG A O 1
ATOM 673 N N . ARG A 1 90 ? 12.299 10.339 -6.463 1.00 81.88 90 ARG A N 1
ATOM 674 C CA . ARG A 1 90 ? 12.276 11.152 -5.230 1.00 81.88 90 ARG A CA 1
ATOM 675 C C . ARG A 1 90 ? 12.896 10.434 -4.033 1.00 81.88 90 ARG A C 1
ATOM 677 O O . ARG A 1 90 ? 13.785 10.969 -3.386 1.00 81.88 90 ARG A O 1
ATOM 684 N N . VAL A 1 91 ? 12.535 9.169 -3.807 1.00 77.81 91 VAL A N 1
ATOM 685 C CA . VAL A 1 91 ? 13.110 8.354 -2.713 1.00 77.81 91 VAL A CA 1
ATOM 686 C C . VAL A 1 91 ? 14.635 8.208 -2.824 1.00 77.81 91 VAL A C 1
ATOM 688 O O . VAL A 1 91 ? 15.329 8.036 -1.821 1.00 77.81 91 VAL A O 1
ATOM 691 N N . MET A 1 92 ? 15.178 8.264 -4.041 1.00 80.50 92 MET A N 1
ATOM 692 C CA . MET A 1 92 ? 16.615 8.167 -4.292 1.00 80.50 92 MET A CA 1
ATOM 693 C C . MET A 1 92 ? 17.329 9.527 -4.273 1.00 80.50 92 MET A C 1
ATOM 695 O O . MET A 1 92 ? 18.562 9.536 -4.301 1.00 80.50 92 MET A O 1
ATOM 699 N N . ASP A 1 93 ? 16.614 10.653 -4.172 1.00 82.31 93 ASP A N 1
ATOM 700 C CA . ASP A 1 93 ? 17.199 11.999 -4.183 1.00 82.31 93 ASP A CA 1
ATOM 701 C C . ASP A 1 93 ? 18.266 12.211 -3.086 1.00 82.31 93 ASP A C 1
ATOM 703 O O . ASP A 1 93 ? 19.325 12.757 -3.411 1.00 82.31 93 ASP A O 1
ATOM 707 N N . PRO A 1 94 ? 18.118 11.716 -1.835 1.00 75.94 94 PRO A N 1
ATOM 708 C CA . PRO A 1 94 ? 19.180 11.826 -0.826 1.00 75.94 94 PRO A CA 1
ATOM 709 C C . PRO A 1 94 ? 20.481 11.110 -1.230 1.00 75.94 94 PRO A C 1
ATOM 711 O O . PRO A 1 94 ? 21.587 11.574 -0.943 1.00 75.94 94 PRO A O 1
ATOM 714 N N . ILE A 1 95 ? 20.367 9.978 -1.934 1.00 78.06 95 ILE A N 1
ATOM 715 C CA . ILE A 1 95 ? 21.515 9.204 -2.428 1.00 78.06 95 ILE A CA 1
ATOM 716 C C . ILE A 1 95 ? 22.157 9.911 -3.626 1.00 78.06 95 ILE A C 1
ATOM 718 O O . ILE A 1 95 ? 23.384 9.985 -3.713 1.00 78.06 95 ILE A O 1
ATOM 722 N N . GLU A 1 96 ? 21.340 10.443 -4.536 1.00 80.50 96 GLU A N 1
ATOM 723 C CA . GLU A 1 96 ? 21.780 11.251 -5.678 1.00 80.50 96 GLU A CA 1
ATOM 724 C C . GLU A 1 96 ? 22.544 12.500 -5.209 1.00 80.50 96 GLU A C 1
ATOM 726 O O . GLU A 1 96 ? 23.647 12.774 -5.690 1.00 80.50 96 GLU A O 1
ATOM 731 N N . ALA A 1 97 ? 22.017 13.208 -4.206 1.00 78.06 97 ALA A N 1
ATOM 732 C CA . ALA A 1 97 ? 22.647 14.382 -3.610 1.00 78.06 97 ALA A CA 1
ATOM 733 C C . ALA A 1 97 ? 24.013 14.050 -2.985 1.00 78.06 97 ALA A C 1
ATOM 735 O O . ALA A 1 97 ? 25.006 14.729 -3.256 1.00 78.06 97 ALA A O 1
ATOM 736 N N . ALA A 1 98 ? 24.105 12.961 -2.219 1.00 72.25 98 ALA A N 1
ATOM 737 C CA . ALA A 1 98 ? 25.369 12.535 -1.620 1.00 72.25 98 ALA A CA 1
ATOM 738 C C . ALA A 1 98 ? 26.394 12.013 -2.639 1.00 72.25 98 ALA A C 1
ATOM 740 O O . ALA A 1 98 ? 27.602 12.152 -2.442 1.00 72.25 98 ALA A O 1
ATOM 741 N N . ALA A 1 99 ? 25.940 11.424 -3.748 1.00 74.00 99 ALA A N 1
ATOM 742 C CA . ALA A 1 99 ? 26.822 11.041 -4.845 1.00 74.00 99 ALA A CA 1
ATOM 743 C C . ALA A 1 99 ? 27.357 12.262 -5.615 1.00 74.00 99 ALA A C 1
ATOM 745 O O . ALA A 1 99 ? 28.496 12.231 -6.097 1.00 74.00 99 ALA A O 1
ATOM 746 N N . ALA A 1 100 ? 26.555 13.328 -5.725 1.00 73.38 100 ALA A N 1
ATOM 747 C CA . ALA A 1 100 ? 26.936 14.583 -6.366 1.00 73.38 100 ALA A CA 1
ATOM 748 C C . ALA A 1 100 ? 27.951 15.389 -5.535 1.00 73.38 100 ALA A C 1
ATOM 750 O O . ALA A 1 100 ? 28.872 15.975 -6.114 1.00 73.38 100 ALA A O 1
ATOM 751 N N . ASP A 1 101 ? 27.841 15.353 -4.202 1.00 67.75 101 ASP A N 1
ATOM 752 C CA . ASP A 1 101 ? 28.787 15.986 -3.276 1.00 67.75 101 ASP A CA 1
ATOM 753 C C . ASP A 1 101 ? 29.413 14.998 -2.268 1.00 67.75 101 ASP A C 1
ATOM 755 O O . ASP A 1 101 ? 29.064 14.967 -1.085 1.00 67.75 101 ASP A O 1
ATOM 759 N N . PRO A 1 102 ? 30.414 14.205 -2.698 1.00 61.38 102 PRO A N 1
ATOM 760 C CA . PRO A 1 102 ? 31.048 13.222 -1.824 1.00 61.38 102 PRO A CA 1
ATOM 761 C C . PRO A 1 102 ? 31.836 13.854 -0.661 1.00 61.38 102 PRO A C 1
ATOM 763 O O . PRO A 1 102 ? 32.239 13.139 0.254 1.00 61.38 102 PRO A O 1
ATOM 766 N N . GLY A 1 103 ? 32.128 15.163 -0.729 1.00 59.16 103 GLY A N 1
ATOM 767 C CA . GLY A 1 103 ? 32.894 15.905 0.278 1.00 59.16 103 GLY A CA 1
ATOM 768 C C . GLY A 1 103 ? 32.095 16.254 1.532 1.00 59.16 103 GLY A C 1
ATOM 769 O O . GLY A 1 103 ? 32.691 16.657 2.533 1.00 59.16 103 GLY A O 1
ATOM 770 N N . GLY A 1 104 ? 30.774 16.060 1.495 1.00 58.44 104 GLY A N 1
ATOM 771 C CA . GLY A 1 104 ? 29.849 16.565 2.501 1.00 58.44 104 GLY A CA 1
ATOM 772 C C . GLY A 1 104 ? 29.638 18.081 2.374 1.00 58.44 104 GLY A C 1
ATOM 773 O O . GLY A 1 104 ? 30.461 18.762 1.762 1.00 58.44 104 GLY A O 1
ATOM 774 N N . PRO A 1 105 ? 28.591 18.626 3.021 1.00 56.09 105 PRO A N 1
ATOM 775 C CA . PRO A 1 105 ? 28.121 20.002 2.814 1.00 56.09 105 PRO A CA 1
ATOM 776 C C . PRO A 1 105 ? 29.164 21.106 3.084 1.00 56.09 105 PRO A C 1
ATOM 778 O O . PRO A 1 105 ? 28.995 22.220 2.602 1.00 56.09 105 PRO A O 1
ATOM 781 N N . ASP A 1 106 ? 30.262 20.789 3.785 1.00 55.81 106 ASP A N 1
ATOM 782 C CA . ASP A 1 106 ? 31.364 21.708 4.116 1.00 55.81 106 ASP A CA 1
ATOM 783 C C . ASP A 1 106 ? 32.763 21.188 3.697 1.00 55.81 106 ASP A C 1
ATOM 785 O O . ASP A 1 106 ? 33.788 21.701 4.151 1.00 55.81 106 ASP A O 1
ATOM 789 N N . GLY A 1 107 ? 32.856 20.139 2.867 1.00 55.75 107 GLY A N 1
ATOM 790 C CA . GLY A 1 107 ? 34.148 19.518 2.518 1.00 55.75 107 GLY A CA 1
ATOM 791 C C . GLY A 1 107 ? 34.832 18.805 3.696 1.00 55.75 107 GLY A C 1
ATOM 792 O O . GLY A 1 107 ? 36.051 18.621 3.702 1.00 55.75 107 GLY A O 1
ATOM 793 N N . THR A 1 108 ? 34.050 18.426 4.710 1.00 55.06 108 THR A N 1
ATOM 794 C CA . THR A 1 108 ? 34.489 17.719 5.924 1.00 55.06 108 THR A CA 1
ATOM 795 C C . THR A 1 108 ? 35.062 16.339 5.625 1.00 55.06 108 THR A C 1
ATOM 797 O O . THR A 1 108 ? 35.889 15.834 6.390 1.00 55.06 108 THR A O 1
ATOM 800 N N . PHE A 1 109 ? 34.678 15.742 4.497 1.00 57.91 109 PHE A N 1
ATOM 801 C CA . PHE A 1 109 ? 35.269 14.515 3.997 1.00 57.91 109 PHE A CA 1
ATOM 802 C C . PHE A 1 109 ? 36.365 14.817 2.976 1.00 57.91 109 PHE A C 1
ATOM 804 O O . PHE A 1 109 ? 36.152 15.456 1.947 1.00 57.91 109 PHE A O 1
ATOM 811 N N . ASP A 1 110 ? 37.567 14.303 3.249 1.00 52.53 110 ASP A N 1
ATOM 812 C CA . ASP A 1 110 ? 38.703 14.421 2.339 1.00 52.53 110 ASP A CA 1
ATOM 813 C C . ASP A 1 110 ? 38.502 13.546 1.089 1.00 52.53 110 ASP A C 1
ATOM 815 O O . ASP A 1 110 ? 38.898 12.370 1.047 1.00 52.53 110 ASP A O 1
ATOM 819 N N . VAL A 1 111 ? 37.906 14.143 0.055 1.00 58.53 111 VAL A N 1
ATOM 820 C CA . VAL A 1 111 ? 37.708 13.536 -1.265 1.00 58.53 111 VAL A CA 1
ATOM 821 C C . VAL A 1 111 ? 38.645 14.174 -2.281 1.00 58.53 111 VAL A C 1
ATOM 823 O O . VAL A 1 111 ? 38.244 14.911 -3.182 1.00 58.53 111 VAL A O 1
ATOM 826 N N . THR A 1 112 ? 39.933 13.863 -2.160 1.00 58.50 112 THR A N 1
ATOM 827 C CA . THR A 1 112 ? 40.897 14.186 -3.217 1.00 58.50 112 THR A CA 1
ATOM 828 C C . THR A 1 112 ? 40.477 13.565 -4.563 1.00 58.50 112 THR A C 1
ATOM 830 O O . THR A 1 112 ? 39.872 12.486 -4.591 1.00 58.50 112 THR A O 1
ATOM 833 N N . PRO A 1 113 ? 40.851 14.171 -5.710 1.00 57.38 113 PRO A N 1
ATOM 834 C CA . PRO A 1 113 ? 40.607 13.603 -7.042 1.00 57.38 113 PRO A CA 1
ATOM 835 C C . PRO A 1 113 ? 41.084 12.150 -7.200 1.00 57.38 113 PRO A C 1
ATOM 837 O O . PRO A 1 113 ? 40.522 11.406 -7.996 1.00 57.38 113 PRO A O 1
ATOM 840 N N . ALA A 1 114 ? 42.079 11.734 -6.409 1.00 58.53 114 ALA A N 1
ATOM 841 C CA . ALA A 1 114 ? 42.619 10.377 -6.377 1.00 58.53 114 ALA A CA 1
ATOM 842 C C . ALA A 1 114 ? 41.686 9.332 -5.728 1.00 58.53 114 ALA A C 1
ATOM 844 O O . ALA A 1 114 ? 41.841 8.144 -5.999 1.00 58.53 114 ALA A O 1
ATOM 845 N N . LYS A 1 115 ? 40.728 9.744 -4.884 1.00 61.03 115 LYS A N 1
ATOM 846 C CA . LYS A 1 115 ? 39.756 8.850 -4.224 1.00 61.03 115 LYS A CA 1
ATOM 847 C C . LYS A 1 115 ? 38.422 8.750 -4.970 1.00 61.03 115 LYS A C 1
ATOM 849 O O . LYS A 1 115 ? 37.601 7.901 -4.634 1.00 61.03 115 LYS A O 1
ATOM 854 N N . ARG A 1 116 ? 38.187 9.595 -5.982 1.00 65.06 116 ARG A N 1
ATOM 855 C CA . ARG A 1 116 ? 36.977 9.512 -6.809 1.00 65.06 116 ARG A CA 1
ATOM 856 C C . ARG A 1 116 ? 37.078 8.313 -7.763 1.00 65.06 116 ARG A C 1
ATOM 858 O O . ARG A 1 116 ? 38.096 8.181 -8.444 1.00 65.06 116 ARG A O 1
ATOM 865 N N . PRO A 1 117 ? 36.033 7.472 -7.889 1.00 67.75 117 PRO A N 1
ATOM 866 C CA . PRO A 1 117 ? 36.056 6.358 -8.832 1.00 67.75 117 PRO A CA 1
ATOM 867 C C . PRO A 1 117 ? 36.265 6.882 -10.262 1.00 67.75 117 PRO A C 1
ATOM 869 O O . PRO A 1 117 ? 35.734 7.950 -10.592 1.00 67.75 117 PRO A O 1
ATOM 872 N N . PRO A 1 118 ? 37.038 6.183 -11.112 1.00 76.88 118 PRO A N 1
ATOM 873 C CA . PRO A 1 118 ? 37.255 6.589 -12.499 1.00 76.88 118 PRO A CA 1
ATOM 874 C C . PRO A 1 118 ? 35.934 6.605 -13.283 1.00 76.88 118 PRO A C 1
ATOM 876 O O . PRO A 1 118 ? 34.999 5.890 -12.927 1.00 76.88 118 PRO A O 1
ATOM 879 N N . ALA A 1 119 ? 35.856 7.407 -14.353 1.00 77.19 119 ALA A N 1
ATOM 880 C CA . ALA A 1 119 ? 34.620 7.619 -15.122 1.00 77.19 119 ALA A CA 1
ATOM 881 C C . ALA A 1 119 ? 33.958 6.297 -15.554 1.00 77.19 119 ALA A C 1
ATOM 883 O O . ALA A 1 119 ? 32.806 6.058 -15.210 1.00 77.19 119 ALA A O 1
ATOM 884 N N . PHE A 1 120 ? 34.735 5.371 -16.128 1.00 77.69 120 PHE A N 1
ATOM 885 C CA . PHE A 1 120 ? 34.233 4.055 -16.545 1.00 77.69 120 PHE A CA 1
ATOM 886 C C . PHE A 1 120 ? 33.591 3.242 -15.404 1.00 77.69 120 PHE A C 1
ATOM 888 O O . PHE A 1 120 ? 32.673 2.462 -15.638 1.00 77.69 120 PHE A O 1
ATOM 895 N N . ALA A 1 121 ? 34.070 3.393 -14.162 1.00 77.44 121 ALA A N 1
ATOM 896 C CA . ALA A 1 121 ? 33.513 2.685 -13.011 1.00 77.44 121 ALA A CA 1
ATOM 897 C C . ALA A 1 121 ? 32.183 3.308 -12.558 1.00 77.44 121 ALA A C 1
ATOM 899 O O . ALA A 1 121 ? 31.295 2.589 -12.096 1.00 77.44 121 ALA A O 1
ATOM 900 N N . ARG A 1 122 ? 32.025 4.630 -12.717 1.00 78.25 122 ARG A N 1
ATOM 901 C CA . ARG A 1 122 ? 30.752 5.327 -12.472 1.00 78.25 122 ARG A CA 1
ATOM 902 C C . ARG A 1 122 ? 29.721 4.962 -13.530 1.00 78.25 122 ARG A C 1
ATOM 904 O O . ARG A 1 122 ? 28.590 4.665 -13.168 1.00 78.25 122 ARG A O 1
ATOM 911 N N . ASP A 1 123 ? 30.132 4.893 -14.793 1.00 81.50 123 ASP A N 1
ATOM 912 C CA . ASP A 1 123 ? 29.259 4.497 -15.901 1.00 81.50 123 ASP A CA 1
ATOM 913 C C . ASP A 1 123 ? 28.774 3.052 -15.726 1.00 81.50 123 ASP A C 1
ATOM 915 O O . ASP A 1 123 ? 27.578 2.779 -15.802 1.00 81.50 123 ASP A O 1
ATOM 919 N N . LEU A 1 124 ? 29.671 2.126 -15.361 1.00 82.25 124 LEU A N 1
ATOM 920 C CA . LEU A 1 124 ? 29.284 0.748 -15.043 1.00 82.25 124 LEU A CA 1
ATOM 921 C C . LEU A 1 124 ? 28.329 0.668 -13.839 1.00 82.25 124 LEU A C 1
ATOM 923 O O . LEU A 1 124 ? 27.382 -0.118 -13.857 1.00 82.25 124 LEU A O 1
ATOM 927 N N . SER A 1 125 ? 28.554 1.486 -12.805 1.00 84.88 125 SER A N 1
ATOM 928 C CA . SER A 1 125 ? 27.659 1.558 -11.642 1.00 84.88 125 SER A CA 1
ATOM 929 C C . SER A 1 125 ? 26.283 2.103 -12.027 1.00 84.88 125 SER A C 1
ATOM 931 O O . SER A 1 125 ? 25.279 1.536 -11.612 1.00 84.88 125 SER A O 1
ATOM 933 N N . ARG A 1 126 ? 26.215 3.135 -12.878 1.00 89.12 126 ARG A N 1
ATOM 934 C CA . ARG A 1 126 ? 24.959 3.675 -13.418 1.00 89.12 126 ARG A CA 1
ATOM 935 C C . ARG A 1 126 ? 24.181 2.615 -14.184 1.00 89.12 126 ARG A C 1
ATOM 937 O O . ARG A 1 126 ? 22.992 2.443 -13.930 1.00 89.12 126 ARG A O 1
ATOM 944 N N . VAL A 1 127 ? 24.837 1.888 -15.088 1.00 90.44 127 VAL A N 1
ATOM 945 C CA . VAL A 1 127 ? 24.217 0.787 -15.844 1.00 90.44 127 VAL A CA 1
ATOM 946 C C . VAL A 1 127 ? 23.667 -0.276 -14.885 1.00 90.44 127 VAL A C 1
ATOM 948 O O . VAL A 1 127 ? 22.514 -0.689 -15.010 1.00 90.44 127 VAL A O 1
ATOM 951 N N . ALA A 1 128 ? 24.445 -0.680 -13.877 1.00 87.81 128 ALA A N 1
ATOM 952 C CA . ALA A 1 128 ? 24.013 -1.663 -12.883 1.00 87.81 128 ALA A CA 1
ATOM 953 C C . ALA A 1 128 ? 22.832 -1.172 -12.020 1.00 87.81 128 ALA A C 1
ATOM 955 O O . ALA A 1 128 ? 21.875 -1.921 -11.797 1.00 87.81 128 ALA A O 1
ATOM 956 N N . ASN A 1 129 ? 22.867 0.081 -11.563 1.00 87.56 129 ASN A N 1
ATOM 957 C CA . ASN A 1 129 ? 21.805 0.691 -10.761 1.00 87.56 129 ASN A CA 1
ATOM 958 C C . ASN A 1 129 ? 20.520 0.860 -11.581 1.00 87.56 129 ASN A C 1
ATOM 960 O O . ASN A 1 129 ? 19.447 0.479 -11.124 1.00 87.56 129 ASN A O 1
ATOM 964 N N . THR A 1 130 ? 20.640 1.323 -12.827 1.00 93.38 130 THR A N 1
ATOM 965 C CA . THR A 1 130 ? 19.533 1.435 -13.791 1.00 93.38 130 THR A CA 1
ATOM 966 C C . THR A 1 130 ? 18.883 0.080 -14.045 1.00 93.38 130 THR A C 1
ATOM 968 O O . THR A 1 130 ? 17.663 -0.046 -13.963 1.00 93.38 130 THR A O 1
A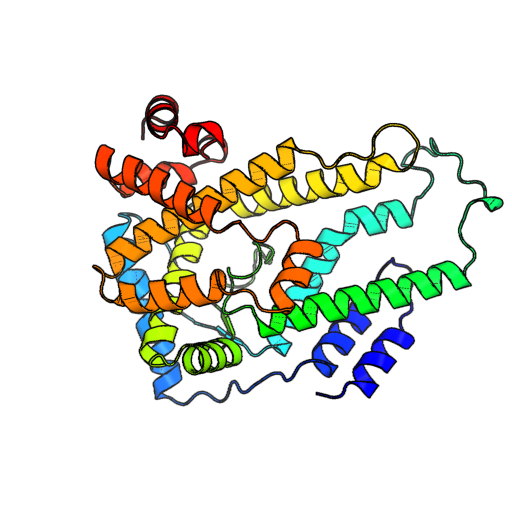TOM 971 N N . GLY A 1 131 ? 19.683 -0.966 -14.272 1.00 91.25 131 GLY A N 1
ATOM 972 C CA . GLY A 1 131 ? 19.174 -2.330 -14.419 1.00 91.25 131 GLY A CA 1
ATOM 973 C C . GLY A 1 131 ? 18.476 -2.851 -13.161 1.00 91.25 131 GLY A C 1
ATOM 974 O O . GLY A 1 131 ? 17.447 -3.519 -13.255 1.00 91.25 131 GLY A O 1
ATOM 975 N N . SER A 1 132 ? 18.997 -2.509 -11.981 1.00 88.12 132 SER A N 1
ATOM 976 C CA . SER A 1 132 ? 18.393 -2.889 -10.698 1.00 88.12 132 SER A CA 1
ATOM 977 C C . SER A 1 132 ? 17.039 -2.202 -10.477 1.00 88.12 132 SER A C 1
ATOM 979 O O . SER A 1 132 ? 16.083 -2.870 -10.084 1.00 88.12 132 SER A O 1
ATOM 981 N N . MET A 1 133 ? 16.921 -0.909 -10.801 1.00 91.62 133 MET A N 1
ATOM 982 C CA . MET A 1 133 ? 15.650 -0.174 -10.734 1.00 91.62 133 MET A CA 1
ATOM 983 C C . MET A 1 133 ? 14.647 -0.659 -11.782 1.00 91.62 133 MET A C 1
ATOM 985 O O . MET A 1 133 ? 13.485 -0.884 -11.452 1.00 91.62 133 MET A O 1
ATOM 989 N N . ALA A 1 134 ? 15.092 -0.930 -13.012 1.00 92.69 134 ALA A N 1
ATOM 990 C CA . ALA A 1 134 ? 14.249 -1.530 -14.046 1.00 92.69 134 ALA A CA 1
ATOM 991 C C . ALA A 1 134 ? 13.661 -2.879 -13.597 1.00 92.69 134 ALA A C 1
ATOM 993 O O . ALA A 1 134 ? 12.479 -3.161 -13.807 1.00 92.69 134 ALA A O 1
ATOM 994 N N . PHE A 1 135 ? 14.480 -3.711 -12.944 1.00 89.75 135 PHE A N 1
ATOM 995 C CA . PHE A 1 135 ? 14.030 -4.977 -12.378 1.00 89.75 135 PHE A CA 1
ATOM 996 C C . PHE A 1 135 ? 13.001 -4.773 -11.261 1.00 89.75 135 PHE A C 1
ATOM 998 O O . PHE A 1 135 ? 11.977 -5.456 -11.263 1.00 89.75 135 PHE A O 1
ATOM 1005 N N . ALA A 1 136 ? 13.252 -3.849 -10.328 1.00 85.81 136 ALA A N 1
ATOM 1006 C CA . ALA A 1 136 ? 12.333 -3.545 -9.232 1.00 85.81 136 ALA A CA 1
ATOM 1007 C C . ALA A 1 136 ? 10.976 -3.044 -9.754 1.00 85.81 136 ALA A C 1
ATOM 1009 O O . ALA A 1 136 ? 9.944 -3.612 -9.396 1.00 85.81 136 ALA A O 1
ATOM 1010 N N . LEU A 1 137 ? 10.979 -2.074 -10.675 1.00 88.06 137 LEU A N 1
ATOM 1011 C CA . LEU A 1 137 ? 9.774 -1.553 -11.327 1.00 88.06 137 LEU A CA 1
ATOM 1012 C C . LEU A 1 137 ? 9.008 -2.664 -12.055 1.00 88.06 137 LEU A C 1
ATOM 1014 O O . LEU A 1 137 ? 7.827 -2.875 -11.797 1.00 88.06 137 LEU A O 1
ATOM 1018 N N . GLY A 1 138 ? 9.672 -3.447 -12.911 1.00 87.25 138 GLY A N 1
ATOM 1019 C CA . GLY A 1 138 ? 9.015 -4.542 -13.635 1.00 87.25 138 GLY A CA 1
ATOM 1020 C C . GLY A 1 138 ? 8.537 -5.678 -12.722 1.00 87.25 138 GLY A C 1
ATOM 1021 O O . GLY A 1 138 ? 7.586 -6.398 -13.037 1.00 87.25 138 GLY A O 1
ATOM 1022 N N . PHE A 1 139 ? 9.189 -5.888 -11.577 1.00 83.88 139 PHE A N 1
ATOM 1023 C CA . PHE A 1 139 ? 8.716 -6.810 -10.553 1.00 83.88 139 PHE A CA 1
ATOM 1024 C C . PHE A 1 139 ? 7.430 -6.299 -9.898 1.00 83.88 139 PHE A C 1
ATOM 1026 O O . PHE A 1 139 ? 6.431 -7.018 -9.913 1.00 83.88 139 PHE A O 1
ATOM 1033 N N . LEU A 1 140 ? 7.432 -5.075 -9.378 1.00 82.69 140 LEU A N 1
ATOM 1034 C CA . LEU A 1 140 ? 6.282 -4.486 -8.692 1.00 82.69 140 LEU A CA 1
ATOM 1035 C C . LEU A 1 140 ? 5.078 -4.334 -9.627 1.00 82.69 140 LEU A C 1
ATOM 1037 O O . LEU A 1 140 ? 3.992 -4.789 -9.283 1.00 82.69 140 LEU A O 1
ATOM 1041 N N . ALA A 1 141 ? 5.292 -3.891 -10.867 1.00 84.06 141 ALA A N 1
ATOM 1042 C CA . ALA A 1 141 ? 4.247 -3.764 -11.883 1.00 84.06 141 ALA A CA 1
ATOM 1043 C C . ALA A 1 141 ? 3.458 -5.063 -12.137 1.00 84.06 141 ALA A C 1
ATOM 1045 O O . ALA A 1 141 ? 2.314 -5.032 -12.582 1.00 84.06 141 ALA A O 1
ATOM 1046 N N . ARG A 1 142 ? 4.058 -6.234 -11.882 1.00 81.50 142 ARG A N 1
ATOM 1047 C CA . ARG A 1 142 ? 3.408 -7.550 -12.040 1.00 81.50 142 ARG A CA 1
ATOM 1048 C C . ARG A 1 142 ? 2.697 -8.052 -10.786 1.00 81.50 142 ARG A C 1
ATOM 1050 O O . ARG A 1 142 ? 1.983 -9.047 -10.881 1.00 81.50 142 ARG A O 1
ATOM 1057 N N . ASN A 1 143 ? 2.940 -7.434 -9.635 1.00 75.56 143 ASN A N 1
ATOM 1058 C CA . ASN A 1 143 ? 2.460 -7.920 -8.344 1.00 75.56 143 ASN A CA 1
ATOM 1059 C C . ASN A 1 143 ? 1.495 -6.952 -7.653 1.00 75.56 143 ASN A C 1
ATOM 1061 O O . ASN A 1 143 ? 0.667 -7.433 -6.894 1.00 75.56 143 ASN A O 1
ATOM 1065 N N . VAL A 1 144 ? 1.567 -5.657 -7.962 1.00 74.50 144 VAL A N 1
ATOM 1066 C CA . VAL A 1 144 ? 0.666 -4.618 -7.449 1.00 74.50 144 VAL A CA 1
ATOM 1067 C C . VAL A 1 144 ? -0.742 -4.788 -8.017 1.00 74.50 144 VAL A C 1
ATOM 1069 O O . VAL A 1 144 ? -0.905 -4.963 -9.229 1.00 74.50 144 VAL A O 1
ATOM 1072 N N . LEU A 1 145 ? -1.755 -4.749 -7.158 1.00 70.25 145 LEU A N 1
ATOM 1073 C CA . LEU A 1 145 ? -3.163 -4.924 -7.523 1.00 70.25 145 LEU A CA 1
ATOM 1074 C C . LEU A 1 145 ? -3.930 -3.601 -7.640 1.00 70.25 145 LEU A C 1
ATOM 1076 O O . LEU A 1 145 ? -4.831 -3.509 -8.480 1.00 70.25 145 LEU A O 1
ATOM 1080 N N . GLY A 1 146 ? -3.539 -2.585 -6.874 1.00 65.75 146 GLY A N 1
ATOM 1081 C CA . GLY A 1 146 ? -4.194 -1.281 -6.829 1.00 65.75 146 GLY A CA 1
ATOM 1082 C C . GLY A 1 146 ? -3.289 -0.183 -6.276 1.00 65.75 146 GLY A C 1
ATOM 1083 O O . GLY A 1 146 ? -2.070 -0.355 -6.196 1.00 65.75 146 GLY A O 1
ATOM 1084 N N . GLN A 1 147 ? -3.896 0.950 -5.941 1.00 60.28 147 GLN A N 1
ATOM 1085 C CA . GLN A 1 147 ? -3.215 2.180 -5.556 1.00 60.28 147 GLN A CA 1
ATOM 1086 C C . GLN A 1 147 ? -2.406 2.056 -4.273 1.00 60.28 147 GLN A C 1
ATOM 1088 O O . GLN A 1 147 ? -1.312 2.615 -4.191 1.00 60.28 147 GLN A O 1
ATOM 1093 N N . TYR A 1 148 ? -2.913 1.296 -3.307 1.00 59.12 148 TYR A N 1
ATOM 1094 C CA . TYR A 1 148 ? -2.322 1.229 -1.971 1.00 59.12 148 TYR A CA 1
ATOM 1095 C C . TYR A 1 148 ? -1.418 -0.005 -1.751 1.00 59.12 148 TYR A C 1
ATOM 1097 O O . TYR A 1 148 ? -0.838 -0.162 -0.682 1.00 59.12 148 TYR A O 1
ATOM 1105 N N . ASP A 1 149 ? -1.237 -0.863 -2.766 1.00 55.28 149 ASP A N 1
ATOM 1106 C CA . ASP A 1 149 ? -0.506 -2.146 -2.668 1.00 55.28 149 ASP A CA 1
ATOM 1107 C C . ASP A 1 149 ? 1.048 -2.026 -2.743 1.00 55.28 149 ASP A C 1
ATOM 1109 O O . ASP A 1 149 ? 1.762 -2.942 -2.324 1.00 55.28 149 ASP A O 1
ATOM 1113 N N . PRO A 1 150 ? 1.641 -0.911 -3.219 1.00 48.31 150 PRO A N 1
ATOM 1114 C CA . PRO A 1 150 ? 3.040 -0.580 -2.961 1.00 48.31 150 PRO A CA 1
ATOM 1115 C C . PRO A 1 150 ? 3.151 0.739 -2.187 1.00 48.31 150 PRO A C 1
ATOM 1117 O O . PRO A 1 150 ? 3.065 1.797 -2.796 1.00 48.31 150 PRO A O 1
ATOM 1120 N N . LEU A 1 151 ? 3.387 0.656 -0.869 1.00 47.03 151 LEU A N 1
ATOM 1121 C CA . LEU A 1 151 ? 3.959 1.715 -0.015 1.00 47.03 151 LEU A CA 1
ATOM 1122 C C . LEU A 1 151 ? 3.787 3.134 -0.581 1.00 47.03 151 LEU A C 1
ATOM 1124 O O . LEU A 1 151 ? 4.697 3.649 -1.220 1.00 47.03 151 LEU A O 1
ATOM 1128 N N . LEU A 1 152 ? 2.606 3.708 -0.366 1.00 44.38 152 LEU A N 1
ATOM 1129 C CA . LEU A 1 152 ? 2.383 5.097 0.061 1.00 44.38 152 LEU A CA 1
ATOM 1130 C C . LEU A 1 152 ? 3.363 6.128 -0.472 1.00 44.38 152 LEU A C 1
ATOM 1132 O O . LEU A 1 152 ? 3.991 6.867 0.276 1.00 44.38 152 LEU A O 1
ATOM 1136 N N . LEU A 1 153 ? 3.487 6.153 -1.788 1.00 38.72 153 LEU A N 1
ATOM 1137 C CA . LEU A 1 153 ? 4.317 7.117 -2.471 1.00 38.72 153 LEU A CA 1
ATOM 1138 C C . LEU A 1 153 ? 3.643 7.498 -3.788 1.00 38.72 153 LEU A C 1
ATOM 1140 O O . LEU A 1 153 ? 4.159 7.258 -4.878 1.00 38.72 153 LEU A O 1
ATOM 1144 N N . ALA A 1 154 ? 2.456 8.076 -3.686 1.00 38.91 154 ALA A N 1
ATOM 1145 C CA . ALA A 1 154 ? 1.824 8.782 -4.785 1.00 38.91 154 ALA A CA 1
ATOM 1146 C C . ALA A 1 154 ? 1.406 10.162 -4.277 1.00 38.91 154 ALA A C 1
ATOM 1148 O O . ALA A 1 154 ? 0.250 10.373 -3.934 1.00 38.91 154 ALA A O 1
ATOM 1149 N N . ASP A 1 155 ? 2.373 11.078 -4.226 1.00 38.47 155 ASP A N 1
ATOM 1150 C CA . ASP A 1 155 ? 2.088 12.511 -4.206 1.00 38.47 155 ASP A CA 1
ATOM 1151 C C . ASP A 1 155 ? 1.968 13.019 -5.636 1.00 38.47 155 ASP A C 1
ATOM 1153 O O . ASP A 1 155 ? 2.960 13.056 -6.375 1.00 38.47 155 ASP A O 1
ATOM 1157 N N . GLU A 1 156 ? 0.748 13.423 -5.976 1.00 39.47 156 GLU A N 1
ATOM 1158 C CA . GLU A 1 156 ? 0.459 14.658 -6.704 1.00 39.47 156 GLU A CA 1
ATOM 1159 C C . GLU A 1 156 ? -0.695 15.340 -5.932 1.00 39.47 156 GLU A C 1
ATOM 1161 O O . GLU A 1 156 ? -1.794 14.785 -5.893 1.00 39.47 156 GLU A O 1
ATOM 1166 N N . PRO A 1 157 ? -0.480 16.511 -5.303 1.00 37.81 157 PRO A N 1
ATOM 1167 C CA . PRO A 1 157 ? -1.497 17.204 -4.501 1.00 37.81 157 PRO A CA 1
ATOM 1168 C C . PRO A 1 157 ? -2.643 17.836 -5.318 1.00 37.81 157 PRO A C 1
ATOM 1170 O O . PRO A 1 157 ? -3.560 18.396 -4.727 1.00 37.81 157 PRO A O 1
ATOM 1173 N N . ASP A 1 158 ? -2.616 17.740 -6.654 1.00 39.06 158 ASP A N 1
ATOM 1174 C CA . ASP A 1 158 ? -3.569 18.416 -7.554 1.00 39.06 158 ASP A CA 1
ATOM 1175 C C . ASP A 1 158 ? -4.200 17.505 -8.631 1.00 39.06 158 ASP A C 1
ATOM 1177 O O . ASP A 1 158 ? -5.004 17.972 -9.444 1.00 39.06 158 ASP A O 1
ATOM 1181 N N . ALA A 1 159 ? -3.866 16.213 -8.678 1.00 40.38 159 ALA A N 1
ATOM 1182 C CA . ALA A 1 159 ? -4.584 15.272 -9.534 1.00 40.38 159 ALA A CA 1
ATOM 1183 C C . ALA A 1 159 ? -5.719 14.677 -8.706 1.00 40.38 159 ALA A C 1
ATOM 1185 O O . ALA A 1 159 ? -5.419 13.994 -7.729 1.00 40.38 159 ALA A O 1
ATOM 1186 N N . ASP A 1 160 ? -6.979 14.948 -9.084 1.00 42.38 160 ASP A N 1
ATOM 1187 C CA . ASP A 1 160 ? -8.179 14.253 -8.589 1.00 42.38 160 ASP A CA 1
ATOM 1188 C C . ASP A 1 160 ? -7.788 12.814 -8.245 1.00 42.38 160 ASP A C 1
ATOM 1190 O O . ASP A 1 160 ? -7.506 12.021 -9.151 1.00 42.38 160 ASP A O 1
ATOM 1194 N N . HIS A 1 161 ? -7.650 12.521 -6.944 1.00 50.97 161 HIS A N 1
ATOM 1195 C CA . HIS A 1 161 ? -7.217 11.211 -6.481 1.00 50.97 161 HIS A CA 1
ATOM 1196 C C . HIS A 1 161 ? -8.116 10.208 -7.195 1.00 50.97 161 HIS A C 1
ATOM 1198 O O . HIS A 1 161 ? -9.321 10.385 -7.203 1.00 50.97 161 HIS A O 1
ATOM 1204 N N . GLY A 1 162 ? -7.578 9.241 -7.921 1.00 58.25 162 GLY A N 1
ATOM 1205 C CA . GLY A 1 162 ? -8.382 8.275 -8.659 1.00 58.25 162 GLY A CA 1
ATOM 1206 C C . GLY A 1 162 ? -8.051 6.908 -8.117 1.00 58.25 162 GLY A C 1
ATOM 1207 O O . GLY A 1 162 ? -6.899 6.502 -8.222 1.00 58.25 162 GLY A O 1
ATOM 1208 N N . LEU A 1 163 ? -9.036 6.189 -7.567 1.00 72.31 163 LEU A N 1
ATOM 1209 C CA . LEU A 1 163 ? -8.835 4.794 -7.173 1.00 72.31 163 LEU A CA 1
ATOM 1210 C C . LEU A 1 163 ? -8.457 3.995 -8.416 1.00 72.31 163 LEU A C 1
ATOM 1212 O O . LEU A 1 163 ? -9.311 3.774 -9.283 1.00 72.31 163 LEU A O 1
ATOM 1216 N N . TYR A 1 164 ? -7.191 3.584 -8.518 1.00 79.50 164 TYR A N 1
ATOM 1217 C CA . TYR A 1 164 ? -6.720 2.833 -9.673 1.00 79.50 164 TYR A CA 1
ATOM 1218 C C . TYR A 1 164 ? -6.570 1.339 -9.394 1.00 79.50 164 TYR A C 1
ATOM 1220 O O . TYR A 1 164 ? -6.092 0.906 -8.349 1.00 79.50 164 TYR A O 1
ATOM 1228 N N . PHE A 1 165 ? -6.949 0.530 -10.383 1.00 86.19 165 PHE A N 1
ATOM 1229 C CA . PHE A 1 165 ? -6.871 -0.928 -10.331 1.00 86.19 165 PHE A CA 1
ATOM 1230 C C . PHE A 1 165 ? -5.982 -1.447 -11.453 1.00 86.19 165 PHE A C 1
ATOM 1232 O O . PHE A 1 165 ? -6.238 -1.181 -12.633 1.00 86.19 165 PHE A O 1
ATOM 1239 N N . VAL A 1 166 ? -4.986 -2.272 -11.120 1.00 87.44 166 VAL A N 1
ATOM 1240 C CA . VAL A 1 166 ? -4.148 -2.940 -12.124 1.00 87.44 166 VAL A CA 1
ATOM 1241 C C . VAL A 1 166 ? -4.869 -4.198 -12.612 1.00 87.44 166 VAL A C 1
ATOM 1243 O O . VAL A 1 166 ? -4.564 -5.330 -12.225 1.00 87.44 166 VAL A O 1
ATOM 1246 N N . HIS A 1 167 ? -5.871 -3.999 -13.471 1.00 92.75 167 HIS A N 1
ATOM 1247 C CA . HIS A 1 167 ? -6.804 -5.041 -13.911 1.00 92.75 167 HIS A CA 1
ATOM 1248 C C . HIS A 1 167 ? -6.133 -6.338 -14.404 1.00 92.75 167 HIS A C 1
ATOM 1250 O O . HIS A 1 167 ? -6.543 -7.412 -13.951 1.00 92.75 167 HIS A O 1
ATOM 1256 N N . PRO A 1 168 ? -5.067 -6.302 -15.235 1.00 92.38 168 PRO A N 1
ATOM 1257 C CA . PRO A 1 168 ? -4.376 -7.522 -15.650 1.00 92.38 168 PRO A CA 1
ATOM 1258 C C . PRO A 1 168 ? -3.848 -8.371 -14.491 1.00 92.38 168 PRO A C 1
ATOM 1260 O O . PRO A 1 168 ? -3.765 -9.593 -14.616 1.00 92.38 168 PRO A O 1
ATOM 1263 N N . ASN A 1 169 ? -3.461 -7.744 -13.378 1.00 85.38 169 ASN A N 1
ATOM 1264 C CA . ASN A 1 169 ? -2.975 -8.453 -12.199 1.00 85.38 169 ASN A CA 1
ATOM 1265 C C . ASN A 1 169 ? -4.140 -9.028 -11.397 1.00 85.38 169 ASN A C 1
ATOM 1267 O O . ASN A 1 169 ? -4.067 -10.187 -11.000 1.00 85.38 169 ASN A O 1
ATOM 1271 N N . ILE A 1 170 ? -5.238 -8.284 -11.246 1.00 84.81 170 ILE A N 1
ATOM 1272 C CA . ILE A 1 170 ? -6.445 -8.767 -10.560 1.00 84.81 170 ILE A CA 1
ATOM 1273 C C . ILE A 1 170 ? -6.983 -10.031 -11.241 1.00 84.81 170 ILE A C 1
ATOM 1275 O O . ILE A 1 170 ? -7.215 -11.038 -10.574 1.00 84.81 170 ILE A O 1
ATOM 1279 N N . VAL A 1 171 ? -7.110 -10.021 -12.572 1.00 90.19 171 VAL A N 1
ATOM 1280 C CA . VAL A 1 171 ? -7.554 -11.194 -13.346 1.00 90.19 171 VAL A CA 1
ATOM 1281 C C . VAL A 1 171 ? -6.583 -12.366 -13.182 1.00 90.19 171 VAL A C 1
ATOM 1283 O O . VAL A 1 171 ? -7.003 -13.495 -12.919 1.00 90.19 171 VAL A O 1
ATOM 1286 N N . ALA A 1 172 ? -5.276 -12.108 -13.302 1.00 84.00 172 ALA A N 1
ATOM 1287 C CA . ALA A 1 172 ? -4.259 -13.147 -13.168 1.00 84.00 172 ALA A CA 1
ATOM 1288 C C . ALA A 1 172 ? -4.253 -13.782 -11.768 1.00 84.00 172 ALA A C 1
ATOM 1290 O O . ALA A 1 172 ? -4.100 -14.997 -11.643 1.00 84.00 172 ALA A O 1
ATOM 1291 N N . VAL A 1 173 ? -4.439 -12.981 -10.716 1.00 78.50 173 VAL A N 1
ATOM 1292 C CA . VAL A 1 173 ? -4.484 -13.464 -9.333 1.00 78.50 173 VAL A CA 1
ATOM 1293 C C . VAL A 1 173 ? -5.772 -14.226 -9.045 1.00 78.50 173 VAL A C 1
ATOM 1295 O O . VAL A 1 173 ? -5.680 -15.305 -8.465 1.00 78.50 173 VAL A O 1
ATOM 1298 N N . ALA A 1 174 ? -6.934 -13.740 -9.494 1.00 81.75 174 ALA A N 1
ATOM 1299 C CA . ALA A 1 174 ? -8.194 -14.475 -9.363 1.00 81.75 174 ALA A CA 1
ATOM 1300 C C . ALA A 1 174 ? -8.086 -15.878 -9.980 1.00 81.75 174 ALA A C 1
ATOM 1302 O O . ALA A 1 174 ? -8.421 -16.875 -9.343 1.00 81.75 174 ALA A O 1
ATOM 1303 N N . SER A 1 175 ? -7.519 -15.959 -11.188 1.00 85.00 175 SER A N 1
ATOM 1304 C CA . SER A 1 175 ? -7.280 -17.233 -11.867 1.00 85.00 175 SER A CA 1
ATOM 1305 C C . SER A 1 175 ? -6.281 -18.120 -11.116 1.00 85.00 175 SER A C 1
ATOM 1307 O O . SER A 1 175 ? -6.527 -19.312 -10.964 1.00 85.00 175 SER A O 1
ATOM 1309 N N . ALA A 1 176 ? -5.179 -17.559 -10.608 1.00 78.94 176 ALA A N 1
ATOM 1310 C CA . ALA A 1 176 ? -4.174 -18.321 -9.863 1.00 78.94 176 ALA A CA 1
ATOM 1311 C C . ALA A 1 176 ? -4.690 -18.858 -8.514 1.00 78.94 176 ALA A C 1
ATOM 1313 O O . ALA A 1 176 ? -4.202 -19.883 -8.042 1.00 78.94 176 ALA A O 1
ATOM 1314 N N . LEU A 1 177 ? -5.645 -18.162 -7.893 1.00 73.81 177 LEU A N 1
ATOM 1315 C CA . LEU A 1 177 ? -6.301 -18.561 -6.643 1.00 73.81 177 LEU A CA 1
ATOM 1316 C C . LEU A 1 177 ? -7.513 -19.480 -6.854 1.00 73.81 177 LEU A C 1
ATOM 1318 O O . LEU A 1 177 ? -8.089 -19.963 -5.872 1.00 73.81 177 LEU A O 1
ATOM 1322 N N . ASP A 1 178 ? -7.898 -19.713 -8.111 1.00 83.44 178 ASP A N 1
ATOM 1323 C CA . ASP A 1 178 ? -9.114 -20.436 -8.481 1.00 83.44 178 ASP A CA 1
ATOM 1324 C C . ASP A 1 178 ? -10.338 -19.872 -7.736 1.00 83.44 178 ASP A C 1
ATOM 1326 O O . ASP A 1 178 ? -11.017 -20.549 -6.956 1.00 83.44 178 ASP A O 1
ATOM 1330 N N . VAL A 1 179 ? -10.539 -18.558 -7.873 1.00 83.19 179 VAL A N 1
ATOM 1331 C CA . VAL A 1 179 ? -11.673 -17.822 -7.301 1.00 83.19 179 VAL A CA 1
ATOM 1332 C C . VAL A 1 179 ? -12.406 -17.056 -8.392 1.00 83.19 179 VAL A C 1
ATOM 1334 O O . VAL A 1 179 ? -11.819 -16.651 -9.395 1.00 83.19 179 VAL A O 1
ATOM 1337 N N . ASP A 1 180 ? -13.702 -16.847 -8.178 1.00 92.25 180 ASP A N 1
ATOM 1338 C CA . ASP A 1 180 ? -14.532 -16.067 -9.086 1.00 92.25 180 ASP A CA 1
ATOM 1339 C C . ASP A 1 180 ? -13.992 -14.632 -9.228 1.00 92.25 180 ASP A C 1
ATOM 1341 O O . ASP A 1 180 ? -13.718 -13.953 -8.234 1.00 92.25 180 ASP A O 1
ATOM 1345 N N . TYR A 1 181 ? -13.805 -14.181 -10.472 1.00 91.56 181 TYR A N 1
ATOM 1346 C CA . TYR A 1 181 ? -13.200 -12.878 -10.760 1.00 91.56 181 TYR A CA 1
ATOM 1347 C C . TYR A 1 181 ? -14.041 -11.704 -10.227 1.00 91.56 181 TYR A C 1
ATOM 1349 O O . TYR A 1 181 ? -13.465 -10.873 -9.523 1.00 91.56 181 TYR A O 1
ATOM 1357 N N . PRO A 1 182 ? -15.364 -11.616 -10.485 1.00 94.38 182 PRO A N 1
ATOM 1358 C CA . PRO A 1 182 ? -16.219 -10.605 -9.865 1.00 94.38 182 PRO A CA 1
ATOM 1359 C C . PRO A 1 182 ? -16.102 -10.574 -8.340 1.00 94.38 182 PRO A C 1
ATOM 1361 O O . PRO A 1 182 ? -15.926 -9.499 -7.767 1.00 94.38 182 PRO A O 1
ATOM 1364 N N . ARG A 1 183 ? -16.111 -11.743 -7.687 1.00 89.62 183 ARG A N 1
ATOM 1365 C CA . ARG A 1 183 ? -15.924 -11.842 -6.233 1.00 89.62 183 ARG A CA 1
ATOM 1366 C C . ARG A 1 183 ? -14.565 -11.302 -5.777 1.00 89.62 183 ARG A C 1
ATOM 1368 O O . ARG A 1 183 ? -14.499 -10.556 -4.804 1.00 89.62 183 ARG A O 1
ATOM 1375 N N . PHE A 1 184 ? -13.480 -11.649 -6.469 1.00 85.12 184 PHE A N 1
ATOM 1376 C CA . PHE A 1 184 ? -12.145 -11.157 -6.119 1.00 85.12 184 PHE A CA 1
ATOM 1377 C C . PHE A 1 184 ? -11.989 -9.655 -6.375 1.00 85.12 184 PHE A C 1
ATOM 1379 O O . PHE A 1 184 ? -11.459 -8.942 -5.529 1.00 85.12 184 PHE A O 1
ATOM 1386 N N . ARG A 1 185 ? -12.497 -9.149 -7.505 1.00 90.69 185 ARG A N 1
ATOM 1387 C CA . ARG A 1 185 ? -12.503 -7.715 -7.823 1.00 90.69 185 ARG A CA 1
ATOM 1388 C C . ARG A 1 185 ? -13.222 -6.916 -6.743 1.00 90.69 185 ARG A C 1
ATOM 1390 O O . ARG A 1 185 ? -12.709 -5.888 -6.320 1.00 90.69 185 ARG A O 1
ATOM 1397 N N . ARG A 1 186 ? -14.374 -7.406 -6.284 1.00 90.38 186 ARG A N 1
ATOM 1398 C CA . ARG A 1 186 ? -15.139 -6.790 -5.202 1.00 90.38 186 ARG A CA 1
ATOM 1399 C C . ARG A 1 186 ? -14.345 -6.722 -3.903 1.00 90.38 186 ARG A C 1
ATOM 1401 O O . ARG A 1 186 ? -14.305 -5.671 -3.279 1.00 90.38 186 ARG A O 1
ATOM 1408 N N . TRP A 1 187 ? -13.666 -7.804 -3.531 1.00 85.19 187 TRP A N 1
ATOM 1409 C CA . TRP A 1 187 ? -12.780 -7.805 -2.366 1.00 85.19 187 TRP A CA 1
ATOM 1410 C C . TRP A 1 187 ? -11.658 -6.759 -2.490 1.00 85.19 187 TRP A C 1
ATOM 1412 O O . TRP A 1 187 ? -11.437 -5.999 -1.552 1.00 85.19 187 TRP A O 1
ATOM 1422 N N . ILE A 1 188 ? -11.019 -6.651 -3.665 1.00 83.56 188 ILE A N 1
ATOM 1423 C CA . ILE A 1 188 ? -10.006 -5.612 -3.930 1.00 83.56 188 ILE A CA 1
ATOM 1424 C C . ILE A 1 188 ? -10.622 -4.211 -3.851 1.00 83.56 188 ILE A C 1
ATOM 1426 O O . ILE A 1 188 ? -10.033 -3.330 -3.248 1.00 83.56 188 ILE A O 1
ATOM 1430 N N . ALA A 1 189 ? -11.819 -3.987 -4.397 1.00 87.62 189 ALA A N 1
ATOM 1431 C CA . ALA A 1 189 ? -12.476 -2.682 -4.322 1.00 87.62 189 ALA A CA 1
ATOM 1432 C C . ALA A 1 189 ? -12.718 -2.227 -2.876 1.00 87.62 189 ALA A C 1
ATOM 1434 O O . ALA A 1 189 ? -12.462 -1.071 -2.558 1.00 87.62 189 ALA A O 1
ATOM 1435 N N . PHE A 1 190 ? -13.149 -3.127 -1.990 1.00 86.88 190 PHE A N 1
ATOM 1436 C CA . PHE A 1 190 ? -13.281 -2.812 -0.565 1.00 86.88 190 PHE A CA 1
ATOM 1437 C C . PHE A 1 190 ? -11.935 -2.537 0.094 1.00 86.88 190 PHE A C 1
ATOM 1439 O O . PHE A 1 190 ? -11.850 -1.619 0.900 1.00 86.88 190 PHE A O 1
ATOM 1446 N N . HIS A 1 191 ? -10.892 -3.285 -0.260 1.00 82.31 191 HIS A N 1
ATOM 1447 C CA . HIS A 1 191 ? -9.540 -3.043 0.236 1.00 82.31 191 HIS A CA 1
ATOM 1448 C C . HIS A 1 191 ? -9.032 -1.645 -0.159 1.00 82.31 191 HIS A C 1
ATOM 1450 O O . HIS A 1 191 ? -8.640 -0.861 0.699 1.00 82.31 191 HIS A O 1
ATOM 1456 N N . GLU A 1 192 ? -9.118 -1.288 -1.445 1.00 81.69 192 GLU A N 1
ATOM 1457 C CA . GLU A 1 192 ? -8.671 0.023 -1.936 1.00 81.69 192 GLU A CA 1
ATOM 1458 C C . GLU A 1 192 ? -9.495 1.175 -1.343 1.00 81.69 192 GLU A C 1
ATOM 1460 O O . GLU A 1 192 ? -8.931 2.190 -0.947 1.00 81.69 192 GLU A O 1
ATOM 1465 N N . VAL A 1 193 ? -10.823 1.028 -1.238 1.00 85.44 193 VAL A N 1
ATOM 1466 C CA . VAL A 1 193 ? -11.690 2.064 -0.645 1.00 85.44 193 VAL A CA 1
ATOM 1467 C C . VAL A 1 193 ? -11.447 2.204 0.858 1.00 85.44 193 VAL A C 1
ATOM 1469 O O . VAL A 1 193 ? -11.500 3.319 1.364 1.00 85.44 193 VAL A O 1
ATOM 1472 N N . THR A 1 194 ? -11.152 1.110 1.567 1.00 85.12 194 THR A N 1
ATOM 1473 C CA . THR A 1 194 ? -10.788 1.158 2.992 1.00 85.12 194 THR A CA 1
ATOM 1474 C C . THR A 1 194 ? -9.545 2.014 3.205 1.00 85.12 194 THR A C 1
ATOM 1476 O O . THR A 1 194 ? -9.586 2.948 3.998 1.00 85.12 194 THR A O 1
ATOM 1479 N N . HIS A 1 195 ? -8.474 1.773 2.447 1.00 83.62 195 HIS A N 1
ATOM 1480 C CA . HIS A 1 195 ? -7.279 2.609 2.549 1.00 83.62 195 HIS A CA 1
ATOM 1481 C C . HIS A 1 195 ? -7.543 4.042 2.094 1.00 83.62 195 HIS A C 1
ATOM 1483 O O . HIS A 1 195 ? -7.105 4.977 2.752 1.00 83.62 195 HIS A O 1
ATOM 1489 N N . ALA A 1 196 ? -8.315 4.253 1.027 1.00 81.94 196 ALA A N 1
ATOM 1490 C CA . ALA A 1 196 ? -8.691 5.604 0.621 1.00 81.94 196 ALA A CA 1
ATOM 1491 C C . ALA A 1 196 ? -9.410 6.372 1.742 1.00 81.94 196 ALA A C 1
ATOM 1493 O O . ALA A 1 196 ? -9.118 7.545 1.958 1.00 81.94 196 ALA A O 1
ATOM 1494 N N . ALA A 1 197 ? -10.285 5.699 2.494 1.00 83.75 197 ALA A N 1
ATOM 1495 C CA . ALA A 1 197 ? -10.929 6.268 3.671 1.00 83.75 197 ALA A CA 1
ATOM 1496 C C . ALA A 1 197 ? -9.922 6.585 4.789 1.00 83.75 197 ALA A C 1
ATOM 1498 O O . ALA A 1 197 ? -9.991 7.663 5.369 1.00 83.75 197 ALA A O 1
ATOM 1499 N N . GLU A 1 198 ? -8.965 5.693 5.070 1.00 84.19 198 GLU A N 1
ATOM 1500 C CA . GLU A 1 198 ? -7.907 5.919 6.070 1.00 84.19 198 GLU A CA 1
ATOM 1501 C C . GLU A 1 198 ? -7.014 7.113 5.710 1.00 84.19 198 GLU A C 1
ATOM 1503 O O . GLU A 1 198 ? -6.788 7.985 6.545 1.00 84.19 198 GLU A O 1
ATOM 1508 N N . PHE A 1 199 ? -6.547 7.198 4.460 1.00 82.81 199 PHE A N 1
ATOM 1509 C CA . PHE A 1 199 ? -5.729 8.317 3.977 1.00 82.81 199 PHE A CA 1
ATOM 1510 C C . PHE A 1 199 ? -6.523 9.620 3.882 1.00 82.81 199 PHE A C 1
ATOM 1512 O O . PHE A 1 199 ? -5.980 10.685 4.163 1.00 82.81 199 PHE A O 1
ATOM 1519 N N . GLY A 1 200 ? -7.814 9.543 3.550 1.00 82.69 200 GLY A N 1
ATOM 1520 C CA . GLY A 1 200 ? -8.720 10.688 3.614 1.00 82.69 200 GLY A CA 1
ATOM 1521 C C . GLY A 1 200 ? -8.950 11.178 5.048 1.00 82.69 200 GLY A C 1
ATOM 1522 O O . GLY A 1 200 ? -9.023 12.384 5.278 1.00 82.69 200 GLY A O 1
ATOM 1523 N N . ALA A 1 201 ? -9.022 10.262 6.019 1.00 85.25 201 ALA A N 1
ATOM 1524 C CA . ALA A 1 201 ? -9.181 10.577 7.439 1.00 85.25 201 ALA A CA 1
ATOM 1525 C C . ALA A 1 201 ? -7.880 11.068 8.099 1.00 85.25 201 ALA A C 1
ATOM 1527 O O . ALA A 1 201 ? -7.939 11.869 9.032 1.00 85.25 201 ALA A O 1
ATOM 1528 N N . ALA A 1 202 ? -6.716 10.643 7.597 1.00 88.81 202 ALA A N 1
ATOM 1529 C CA . ALA A 1 202 ? -5.396 11.056 8.068 1.00 88.81 202 ALA A CA 1
ATOM 1530 C C . ALA A 1 202 ? -4.572 11.769 6.973 1.00 88.81 202 ALA A C 1
ATOM 1532 O O . ALA A 1 202 ? -3.568 11.216 6.513 1.00 88.81 202 ALA A O 1
ATOM 1533 N N . PRO A 1 203 ? -4.895 13.028 6.603 1.00 87.06 203 PRO A N 1
ATOM 1534 C CA . PRO A 1 203 ? -4.131 13.769 5.595 1.00 87.06 203 PRO A CA 1
ATOM 1535 C C . PRO A 1 203 ? -2.651 13.977 5.935 1.00 87.06 203 PRO A C 1
ATOM 1537 O O . PRO A 1 203 ? -1.881 14.298 5.050 1.00 87.06 203 PRO A O 1
ATOM 1540 N N . TRP A 1 204 ? -2.255 13.814 7.204 1.00 89.38 204 TRP A N 1
ATOM 1541 C CA . TRP A 1 204 ? -0.868 13.922 7.678 1.00 89.38 204 TRP A CA 1
ATOM 1542 C C . TRP A 1 204 ? -0.040 12.645 7.467 1.00 89.38 204 TRP A C 1
ATOM 1544 O O . TRP A 1 204 ? 1.177 12.646 7.674 1.00 89.38 204 TRP A O 1
ATOM 1554 N N . LEU A 1 205 ? -0.699 11.520 7.176 1.00 88.56 205 LEU A N 1
ATOM 1555 C CA . LEU A 1 205 ? -0.071 10.204 7.131 1.00 88.56 205 LEU A CA 1
ATOM 1556 C C . LEU A 1 205 ? 0.941 10.060 5.980 1.00 88.56 205 LEU A C 1
ATOM 1558 O O . LEU A 1 205 ? 2.006 9.497 6.245 1.00 88.56 205 LEU A O 1
ATOM 1562 N N . PRO A 1 206 ? 0.691 10.563 4.751 1.00 83.44 206 PRO A N 1
ATOM 1563 C CA . PRO A 1 206 ? 1.677 10.518 3.671 1.00 83.44 206 PRO A CA 1
ATOM 1564 C C . PRO A 1 206 ? 3.009 11.177 4.052 1.00 83.44 206 PRO A C 1
ATOM 1566 O O . PRO A 1 206 ? 4.039 10.499 4.050 1.00 83.44 206 PRO A O 1
ATOM 1569 N N . GLU A 1 207 ? 2.996 12.439 4.498 1.00 85.25 207 GLU A N 1
ATOM 1570 C CA . GLU A 1 207 ? 4.218 13.163 4.875 1.00 85.25 207 GLU A CA 1
ATOM 1571 C C . GLU A 1 207 ? 4.890 12.536 6.104 1.00 85.25 207 GLU A C 1
ATOM 1573 O O . GLU A 1 207 ? 6.122 12.491 6.225 1.00 85.25 207 GLU A O 1
ATOM 1578 N N . TYR A 1 208 ? 4.092 12.007 7.040 1.00 89.50 208 TYR A N 1
ATOM 1579 C CA . TYR A 1 208 ? 4.629 11.255 8.167 1.00 89.50 208 TYR A CA 1
ATOM 1580 C C . TYR A 1 208 ? 5.455 10.067 7.673 1.00 89.50 208 TYR A C 1
ATOM 1582 O O . TYR A 1 208 ? 6.604 9.918 8.079 1.00 89.50 208 TYR A O 1
ATOM 1590 N N . LEU A 1 209 ? 4.921 9.236 6.784 1.00 85.12 209 LEU A N 1
ATOM 1591 C CA . LEU A 1 209 ? 5.613 8.041 6.306 1.00 85.12 209 LEU A CA 1
ATOM 1592 C C . LEU A 1 209 ? 6.819 8.377 5.428 1.00 85.12 209 LEU A C 1
ATOM 1594 O O . LEU A 1 209 ? 7.878 7.773 5.621 1.00 85.12 209 LEU A O 1
ATOM 1598 N N . GLU A 1 210 ? 6.686 9.363 4.537 1.00 81.12 210 GLU A N 1
ATOM 1599 C CA . GLU A 1 210 ? 7.780 9.866 3.700 1.00 81.12 210 GLU A CA 1
ATOM 1600 C C . GLU A 1 210 ? 8.965 10.288 4.574 1.00 81.12 210 GLU A C 1
ATOM 1602 O O . GLU A 1 210 ? 10.053 9.726 4.449 1.00 81.12 210 GLU A O 1
ATOM 1607 N N . SER A 1 211 ? 8.731 11.140 5.577 1.00 85.31 211 SER A N 1
ATOM 1608 C CA . SER A 1 211 ? 9.794 11.602 6.481 1.00 85.31 211 SER A CA 1
ATOM 1609 C C . SER A 1 211 ? 10.480 10.471 7.268 1.00 85.31 211 SER A C 1
ATOM 1611 O O . SER A 1 211 ? 11.631 10.604 7.690 1.00 85.31 211 SER A O 1
ATOM 1613 N N . ARG A 1 212 ? 9.814 9.329 7.506 1.00 87.81 212 ARG A N 1
ATOM 1614 C CA . ARG A 1 212 ? 10.437 8.153 8.152 1.00 87.81 212 ARG A CA 1
ATOM 1615 C C . ARG A 1 212 ? 11.301 7.377 7.167 1.00 87.81 212 ARG A C 1
ATOM 1617 O O . ARG A 1 212 ? 12.378 6.914 7.547 1.00 87.81 212 ARG A O 1
ATOM 1624 N N . VAL A 1 213 ? 10.849 7.241 5.922 1.00 79.88 213 VAL A N 1
ATOM 1625 C CA . VAL A 1 213 ? 11.642 6.633 4.848 1.00 79.88 213 VAL A CA 1
ATOM 1626 C C . VAL A 1 213 ? 12.885 7.478 4.580 1.00 79.88 213 VAL A C 1
ATOM 1628 O O . VAL A 1 213 ? 13.985 6.927 4.573 1.00 79.88 213 VAL A O 1
ATOM 1631 N N . GLU A 1 214 ? 12.733 8.795 4.451 1.00 78.25 214 GLU A N 1
ATOM 1632 C CA . GLU A 1 214 ? 13.835 9.739 4.251 1.00 78.25 214 GLU A CA 1
ATOM 1633 C C . GLU A 1 214 ? 14.863 9.644 5.376 1.00 78.25 214 GLU A C 1
ATOM 1635 O O . GLU A 1 214 ? 16.020 9.333 5.101 1.00 78.25 214 GLU A O 1
ATOM 1640 N N . ARG A 1 215 ? 14.450 9.771 6.647 1.00 81.25 215 ARG A N 1
ATOM 1641 C CA . ARG A 1 215 ? 15.359 9.599 7.799 1.00 81.25 215 ARG A CA 1
ATOM 1642 C C . ARG A 1 215 ? 16.058 8.238 7.796 1.00 81.25 215 ARG A C 1
ATOM 1644 O O . ARG A 1 215 ? 17.259 8.141 8.061 1.00 81.25 215 ARG A O 1
ATOM 1651 N N . GLY A 1 216 ? 15.325 7.176 7.456 1.00 77.12 216 GLY A N 1
ATOM 1652 C CA . GLY A 1 216 ? 15.877 5.830 7.324 1.00 77.12 216 GLY A CA 1
ATOM 1653 C C . GLY A 1 216 ? 16.958 5.726 6.240 1.00 77.12 216 GLY A C 1
ATOM 1654 O O . GLY A 1 216 ? 17.967 5.044 6.446 1.00 77.12 216 GLY A O 1
ATOM 1655 N N . VAL A 1 217 ? 16.773 6.409 5.104 1.00 71.94 217 VAL A N 1
ATOM 1656 C CA . VAL A 1 217 ? 17.720 6.462 3.976 1.00 71.94 217 VAL A CA 1
ATOM 1657 C C . VAL A 1 217 ? 18.897 7.394 4.262 1.00 71.94 217 VAL A C 1
ATOM 1659 O O . VAL A 1 217 ? 20.040 7.017 4.008 1.00 71.94 217 VAL A O 1
ATOM 1662 N N . GLU A 1 218 ? 18.669 8.562 4.852 1.00 70.12 218 GLU A N 1
ATOM 1663 C CA . GLU A 1 218 ? 19.720 9.491 5.277 1.00 70.12 218 GLU A CA 1
ATOM 1664 C C . GLU A 1 218 ? 20.693 8.829 6.256 1.00 70.12 218 GLU A C 1
ATOM 1666 O O . GLU A 1 218 ? 21.909 8.954 6.094 1.00 70.12 218 GLU A O 1
ATOM 1671 N N . GLY A 1 219 ? 20.189 8.023 7.199 1.00 65.81 219 GLY A N 1
ATOM 1672 C CA . GLY A 1 219 ? 21.024 7.200 8.079 1.00 65.81 219 GLY A CA 1
ATOM 1673 C C . GLY A 1 219 ? 21.935 6.218 7.321 1.00 65.81 219 GLY A C 1
ATOM 1674 O O . GLY A 1 219 ? 23.060 5.942 7.748 1.00 65.81 219 GLY A O 1
ATOM 1675 N N . MET A 1 220 ? 21.514 5.735 6.142 1.00 64.88 220 MET A N 1
ATOM 1676 C CA . MET A 1 220 ? 22.358 4.903 5.269 1.00 64.88 220 MET A CA 1
ATOM 1677 C C . MET A 1 220 ? 23.462 5.707 4.568 1.00 64.88 220 MET A C 1
ATOM 1679 O O . MET A 1 220 ? 24.545 5.165 4.326 1.00 64.88 220 MET A O 1
ATOM 1683 N N . VAL A 1 221 ? 23.198 6.976 4.250 1.00 60.53 221 VAL A N 1
ATOM 1684 C CA . VAL A 1 221 ? 24.069 7.858 3.459 1.00 60.53 221 VAL A CA 1
ATOM 1685 C C . VAL A 1 221 ? 25.083 8.616 4.331 1.00 60.53 221 VAL A C 1
ATOM 1687 O O . VAL A 1 221 ? 26.269 8.662 3.996 1.00 60.53 221 VAL A O 1
ATOM 1690 N N . GLY A 1 222 ? 24.670 9.138 5.490 1.00 53.91 222 GLY A N 1
ATOM 1691 C CA . GLY A 1 222 ? 25.514 9.910 6.417 1.00 53.91 222 GLY A CA 1
ATOM 1692 C C . GLY A 1 222 ? 26.675 9.123 7.046 1.00 53.91 222 GLY A C 1
ATOM 1693 O O . GLY A 1 222 ? 27.631 9.708 7.553 1.00 53.91 222 GLY A O 1
ATOM 1694 N N . GLY A 1 223 ? 26.659 7.789 6.954 1.00 48.19 223 GLY A N 1
ATOM 1695 C CA . GLY A 1 223 ? 27.738 6.909 7.420 1.00 48.19 223 GLY A CA 1
ATOM 1696 C C . GLY A 1 223 ? 29.002 6.888 6.541 1.00 48.19 223 GLY A C 1
ATOM 1697 O O . GLY A 1 223 ? 29.921 6.110 6.817 1.00 48.19 223 GLY A O 1
ATOM 1698 N N . ALA A 1 224 ? 29.075 7.704 5.481 1.00 49.94 224 ALA A N 1
ATOM 1699 C CA . ALA A 1 224 ? 30.135 7.657 4.469 1.00 49.94 224 ALA A CA 1
ATOM 1700 C C . ALA A 1 224 ? 31.546 8.063 4.950 1.00 49.94 224 ALA A C 1
ATOM 1702 O O . ALA A 1 224 ? 32.511 7.812 4.227 1.00 49.94 224 ALA A O 1
ATOM 1703 N N . GLY A 1 225 ? 31.720 8.606 6.163 1.00 47.41 225 GLY A N 1
ATOM 1704 C CA . GLY A 1 225 ? 33.053 9.010 6.633 1.00 47.41 225 GLY A CA 1
ATOM 1705 C C . GLY A 1 225 ? 33.418 8.689 8.074 1.00 47.41 225 GLY A C 1
ATOM 1706 O O . GLY A 1 225 ? 34.112 9.456 8.732 1.00 47.41 225 GLY A O 1
ATOM 1707 N N . GLY A 1 226 ? 33.082 7.473 8.501 1.00 44.91 226 GLY A N 1
ATOM 1708 C CA . GLY A 1 226 ? 33.906 6.789 9.496 1.00 44.91 226 GLY A CA 1
ATOM 1709 C C . GLY A 1 226 ? 33.487 6.981 10.948 1.00 44.91 226 GLY A C 1
ATOM 1710 O O . GLY A 1 226 ? 34.313 7.355 11.763 1.00 44.91 226 GLY A O 1
ATOM 1711 N N . ALA A 1 227 ? 32.240 6.647 11.280 1.00 41.31 227 ALA A N 1
ATOM 1712 C CA . ALA A 1 227 ? 31.855 5.957 12.518 1.00 41.31 227 ALA A CA 1
ATOM 1713 C C . ALA A 1 227 ? 30.331 5.753 12.507 1.00 41.31 227 ALA A C 1
ATOM 1715 O O . ALA A 1 227 ? 29.582 6.680 12.778 1.00 41.31 227 ALA A O 1
ATOM 1716 N N . GLY A 1 228 ? 29.882 4.535 12.189 1.00 43.94 228 GLY A N 1
ATOM 1717 C CA . GLY A 1 228 ? 28.470 4.143 12.255 1.00 43.94 228 GLY A CA 1
ATOM 1718 C C . GLY A 1 228 ? 27.795 4.020 10.890 1.00 43.94 228 GLY A C 1
ATOM 1719 O O . GLY A 1 228 ? 27.146 4.940 10.416 1.00 43.94 228 GLY A O 1
ATOM 1720 N N . ARG A 1 229 ? 27.887 2.836 10.272 1.00 50.34 229 ARG A N 1
ATOM 1721 C CA . ARG A 1 229 ? 26.792 2.369 9.410 1.00 50.34 229 ARG A CA 1
ATOM 1722 C C . ARG A 1 229 ? 25.623 2.065 10.343 1.00 50.34 229 ARG A C 1
ATOM 1724 O O . ARG A 1 229 ? 25.751 1.143 11.147 1.00 50.34 229 ARG A O 1
ATOM 1731 N N . GLY A 1 230 ? 24.518 2.784 10.237 1.00 54.97 230 GLY A N 1
ATOM 1732 C CA . GLY A 1 230 ? 23.320 2.461 10.998 1.00 54.97 230 GLY A CA 1
ATOM 1733 C C . GLY A 1 230 ? 22.088 2.959 10.272 1.00 54.97 230 GLY A C 1
ATOM 1734 O O . GLY A 1 230 ? 21.949 4.153 10.060 1.00 54.97 230 GLY A O 1
ATOM 1735 N N . LEU A 1 231 ? 21.208 2.032 9.895 1.00 62.94 231 LEU A N 1
ATOM 1736 C CA . LEU A 1 231 ? 19.795 2.346 9.684 1.00 62.94 231 LEU A CA 1
ATOM 1737 C C . LEU A 1 231 ? 19.313 3.137 10.908 1.00 62.94 231 LEU A C 1
ATOM 1739 O O . LEU A 1 231 ? 19.687 2.729 12.006 1.00 62.94 231 LEU A O 1
ATOM 1743 N N . ASP A 1 232 ? 18.522 4.203 10.747 1.00 75.06 232 ASP A N 1
ATOM 1744 C CA . ASP A 1 232 ? 17.821 4.827 11.880 1.00 75.06 232 ASP A CA 1
ATOM 1745 C C . ASP A 1 232 ? 16.768 3.821 12.381 1.00 75.06 232 ASP A C 1
ATOM 1747 O O . ASP A 1 232 ? 15.709 3.676 11.759 1.00 75.06 232 ASP A O 1
ATOM 1751 N N . PRO A 1 233 ? 17.066 3.043 13.441 1.00 77.19 233 PRO A N 1
ATOM 1752 C CA . PRO A 1 233 ? 16.200 1.944 13.836 1.00 77.19 233 PRO A CA 1
ATOM 1753 C C . PRO A 1 233 ? 14.858 2.459 14.362 1.00 77.19 233 PRO A C 1
ATOM 1755 O O . PRO A 1 233 ? 13.869 1.731 14.273 1.00 77.19 233 PRO A O 1
ATOM 1758 N N . ASP A 1 234 ? 14.822 3.699 14.853 1.00 84.38 234 ASP A N 1
ATOM 1759 C CA . ASP A 1 234 ? 13.635 4.332 15.405 1.00 84.38 234 ASP A CA 1
ATOM 1760 C C . ASP A 1 234 ? 12.719 4.792 14.268 1.00 84.38 234 ASP A C 1
ATOM 1762 O O . ASP A 1 234 ? 11.536 4.458 14.278 1.00 84.38 234 ASP A O 1
ATOM 1766 N N . ALA A 1 235 ? 13.260 5.420 13.215 1.00 85.06 235 ALA A N 1
ATOM 1767 C CA . ALA A 1 235 ? 12.480 5.757 12.019 1.00 85.06 235 ALA A CA 1
ATOM 1768 C C . ALA A 1 235 ? 11.852 4.513 11.364 1.00 85.06 235 ALA A C 1
ATOM 1770 O O . ALA A 1 235 ? 10.678 4.529 10.986 1.00 85.06 235 ALA A O 1
ATOM 1771 N N . PHE A 1 236 ? 12.594 3.401 11.288 1.00 81.88 236 PHE A N 1
ATOM 1772 C CA . PHE A 1 236 ? 12.038 2.133 10.808 1.00 81.88 236 PHE A CA 1
ATOM 1773 C C . PHE A 1 236 ? 10.991 1.554 11.763 1.00 81.88 236 PHE A C 1
ATOM 1775 O O . PHE A 1 236 ? 9.996 1.002 11.299 1.00 81.88 236 PHE A O 1
ATOM 1782 N N . ALA A 1 237 ? 11.186 1.643 13.079 1.00 84.00 237 ALA A N 1
ATOM 1783 C CA . ALA A 1 237 ? 10.204 1.160 14.045 1.00 84.00 237 ALA A CA 1
ATOM 1784 C C . ALA A 1 237 ? 8.893 1.961 13.976 1.00 84.00 237 ALA A C 1
ATOM 1786 O O . ALA A 1 237 ? 7.822 1.354 13.977 1.00 84.00 237 ALA A O 1
ATOM 1787 N N . GLU A 1 238 ? 8.978 3.287 13.853 1.00 88.44 238 GLU A N 1
ATOM 1788 C CA . GLU A 1 238 ? 7.842 4.194 13.654 1.00 88.44 238 GLU A CA 1
ATOM 1789 C C . GLU A 1 238 ? 7.091 3.878 12.357 1.00 88.44 238 GLU A C 1
ATOM 1791 O O . GLU A 1 238 ? 5.880 3.663 12.387 1.00 88.44 238 GLU A O 1
ATOM 1796 N N . LEU A 1 239 ? 7.813 3.753 11.235 1.00 85.62 239 LEU A N 1
ATOM 1797 C CA . LEU A 1 239 ? 7.237 3.355 9.948 1.00 85.62 239 LEU A CA 1
ATOM 1798 C C . LEU A 1 239 ? 6.489 2.023 10.065 1.00 85.62 239 LEU A C 1
ATOM 1800 O O . LEU A 1 239 ? 5.351 1.891 9.625 1.00 85.62 239 LEU A O 1
ATOM 1804 N N . GLN A 1 240 ? 7.108 1.029 10.702 1.00 82.88 240 GLN A N 1
ATOM 1805 C CA . GLN A 1 240 ? 6.515 -0.296 10.861 1.00 82.88 240 GLN A CA 1
ATOM 1806 C C . GLN A 1 240 ? 5.293 -0.285 11.786 1.00 82.88 240 GLN A C 1
ATOM 1808 O O . GLN A 1 240 ? 4.374 -1.075 11.565 1.00 82.88 240 GLN A O 1
ATOM 1813 N N . ALA A 1 241 ? 5.271 0.566 12.813 1.00 88.88 241 ALA A N 1
ATOM 1814 C CA . ALA A 1 241 ? 4.122 0.725 13.699 1.00 88.88 241 ALA A CA 1
ATOM 1815 C C . ALA A 1 241 ? 2.948 1.395 12.971 1.00 88.88 241 ALA A C 1
ATOM 1817 O O . ALA A 1 241 ? 1.844 0.857 13.007 1.00 88.88 241 ALA A O 1
ATOM 1818 N N . ALA A 1 242 ? 3.205 2.477 12.230 1.00 89.50 242 ALA A N 1
ATOM 1819 C CA . ALA A 1 242 ? 2.201 3.153 11.411 1.00 89.50 242 ALA A CA 1
ATOM 1820 C C . ALA A 1 242 ? 1.606 2.212 10.353 1.00 89.50 242 ALA A C 1
ATOM 1822 O O . ALA A 1 242 ? 0.393 2.052 10.278 1.00 89.50 242 ALA A O 1
ATOM 1823 N N . MET A 1 243 ? 2.454 1.491 9.617 1.00 83.31 243 MET A N 1
ATOM 1824 C CA . MET A 1 243 ? 2.006 0.499 8.636 1.00 83.31 243 MET A CA 1
ATOM 1825 C C . MET A 1 243 ? 1.232 -0.658 9.286 1.00 83.31 243 MET A C 1
ATOM 1827 O O . MET A 1 243 ? 0.250 -1.134 8.732 1.00 83.31 243 MET A O 1
ATOM 1831 N N . THR A 1 244 ? 1.627 -1.100 10.487 1.00 86.50 244 THR A N 1
ATOM 1832 C CA . THR A 1 244 ? 0.849 -2.097 11.245 1.00 86.50 244 THR A CA 1
ATOM 1833 C C . THR A 1 244 ? -0.524 -1.552 11.635 1.00 86.50 244 THR A C 1
ATOM 1835 O O . THR A 1 244 ? -1.487 -2.318 11.677 1.00 86.50 244 THR A O 1
ATOM 1838 N N . ALA A 1 245 ? -0.615 -0.253 11.927 1.00 91.12 245 ALA A N 1
ATOM 1839 C CA . ALA A 1 245 ? -1.870 0.375 12.282 1.00 91.12 245 ALA A CA 1
ATOM 1840 C C . ALA A 1 245 ? -2.818 0.468 11.073 1.00 91.12 245 ALA A C 1
ATOM 1842 O O . ALA A 1 245 ? -3.949 0.004 11.166 1.00 91.12 245 ALA A O 1
ATOM 1843 N N . VAL A 1 246 ? -2.326 0.974 9.935 1.00 86.94 246 VAL A N 1
ATOM 1844 C CA . VAL A 1 246 ? -3.081 1.081 8.668 1.00 86.94 246 VAL A CA 1
ATOM 1845 C C . VAL A 1 246 ? -3.689 -0.271 8.308 1.00 86.94 246 VAL A C 1
ATOM 1847 O O . VAL A 1 246 ? -4.895 -0.441 8.213 1.00 86.94 246 VAL A O 1
ATOM 1850 N N . GLU A 1 247 ? -2.851 -1.297 8.248 1.00 83.31 247 GLU A N 1
ATOM 1851 C CA . GLU A 1 247 ? -3.287 -2.629 7.836 1.00 83.31 247 GLU A CA 1
ATOM 1852 C C . GLU A 1 247 ? -4.211 -3.301 8.866 1.00 83.31 247 GLU A C 1
ATOM 1854 O O . GLU A 1 247 ? -5.098 -4.084 8.526 1.00 83.31 247 GLU A O 1
ATOM 1859 N N . GLY A 1 248 ? -3.998 -3.015 10.153 1.00 88.00 248 GLY A N 1
ATOM 1860 C CA . GLY A 1 248 ? -4.803 -3.562 11.237 1.00 88.00 248 GLY A CA 1
ATOM 1861 C C . GLY A 1 248 ? -6.212 -2.977 11.291 1.00 88.00 248 GLY A C 1
ATOM 1862 O O . GLY A 1 248 ? -7.164 -3.722 11.524 1.00 88.00 248 GLY A O 1
ATOM 1863 N N . TYR A 1 249 ? -6.345 -1.666 11.088 1.00 90.00 249 TYR A N 1
ATOM 1864 C CA . TYR A 1 249 ? -7.639 -0.988 11.058 1.00 90.00 249 TYR A CA 1
ATOM 1865 C C . TYR A 1 249 ? -8.423 -1.394 9.809 1.00 90.00 249 TYR A C 1
ATOM 1867 O O . TYR A 1 249 ? -9.588 -1.786 9.926 1.00 90.00 249 TYR A O 1
ATOM 1875 N N . ALA A 1 250 ? -7.753 -1.438 8.652 1.00 85.00 250 ALA A N 1
ATOM 1876 C CA . ALA A 1 250 ? -8.350 -1.877 7.402 1.00 85.00 250 ALA A CA 1
ATOM 1877 C C . ALA A 1 250 ? -8.950 -3.285 7.501 1.00 85.00 250 ALA A C 1
ATOM 1879 O O . ALA A 1 250 ? -10.087 -3.518 7.087 1.00 85.00 250 ALA A O 1
ATOM 1880 N N . GLU A 1 251 ? -8.230 -4.219 8.126 1.00 82.31 251 GLU A N 1
ATOM 1881 C CA . GLU A 1 251 ? -8.716 -5.583 8.352 1.00 82.31 251 GLU A CA 1
ATOM 1882 C C . GLU A 1 251 ? -10.004 -5.601 9.191 1.00 82.31 251 GLU A C 1
ATOM 1884 O O . GLU A 1 251 ? -10.948 -6.331 8.880 1.00 82.31 251 GLU A O 1
ATOM 1889 N N . VAL A 1 252 ? -10.068 -4.768 10.232 1.00 88.38 252 VAL A N 1
ATOM 1890 C CA . VAL A 1 252 ? -11.233 -4.657 11.116 1.00 88.38 252 VAL A CA 1
ATOM 1891 C C . VAL A 1 252 ? -12.446 -4.064 10.399 1.00 88.38 252 VAL A C 1
ATOM 1893 O O . VAL A 1 252 ? -13.569 -4.543 10.599 1.00 88.38 252 VAL A O 1
ATOM 1896 N N . LEU A 1 253 ? -12.235 -3.048 9.560 1.00 88.31 253 LEU A N 1
ATOM 1897 C CA . LEU A 1 253 ? -13.288 -2.469 8.729 1.00 88.31 253 LEU A CA 1
ATOM 1898 C C . LEU A 1 253 ? -13.790 -3.468 7.688 1.00 88.31 253 LEU A C 1
ATOM 1900 O O . LEU A 1 253 ? -14.998 -3.660 7.549 1.00 88.31 253 LEU A O 1
ATOM 1904 N N . MET A 1 254 ? -12.878 -4.157 7.003 1.00 84.56 254 MET A N 1
ATOM 1905 C CA . MET A 1 254 ? -13.227 -5.165 6.009 1.00 84.56 254 MET A CA 1
ATOM 1906 C C . MET A 1 254 ? -13.998 -6.341 6.613 1.00 84.56 254 MET A C 1
ATOM 1908 O O . MET A 1 254 ? -14.974 -6.793 6.015 1.00 84.56 254 MET A O 1
ATOM 1912 N N . ASP A 1 255 ? -13.613 -6.825 7.796 1.00 85.56 255 ASP A N 1
ATOM 1913 C CA . ASP A 1 255 ? -14.330 -7.906 8.483 1.00 85.56 255 ASP A CA 1
ATOM 1914 C C . ASP A 1 255 ? -15.778 -7.534 8.792 1.00 85.56 255 ASP A C 1
ATOM 1916 O O . ASP A 1 255 ? -16.688 -8.329 8.546 1.00 85.56 255 ASP A O 1
ATOM 1920 N N . ARG A 1 256 ? -15.992 -6.311 9.281 1.00 87.12 256 ARG A N 1
ATOM 1921 C CA . ARG A 1 256 ? -17.327 -5.792 9.593 1.00 87.12 256 ARG A CA 1
ATOM 1922 C C . ARG A 1 256 ? -18.140 -5.457 8.342 1.00 87.12 256 ARG A C 1
ATOM 1924 O O . ARG A 1 256 ? -19.349 -5.628 8.352 1.00 87.12 256 ARG A O 1
ATOM 1931 N N . ALA A 1 257 ? -17.505 -5.031 7.252 1.00 86.81 257 ALA A N 1
ATOM 1932 C CA . ALA A 1 257 ? -18.202 -4.710 6.005 1.00 86.81 257 ALA A CA 1
ATOM 1933 C C . ALA A 1 257 ? -18.681 -5.956 5.224 1.00 86.81 257 ALA A C 1
ATOM 1935 O O . ALA A 1 257 ? -19.608 -5.867 4.405 1.00 86.81 257 ALA A O 1
ATOM 1936 N N . PHE A 1 258 ? -18.050 -7.114 5.464 1.00 81.00 258 PHE A N 1
ATOM 1937 C CA . PHE A 1 258 ? -18.295 -8.363 4.737 1.00 81.00 258 PHE A CA 1
ATOM 1938 C C . PHE A 1 258 ? -18.974 -9.486 5.540 1.00 81.00 258 PHE A C 1
ATOM 1940 O O . PHE A 1 258 ? -19.281 -10.518 4.941 1.00 81.00 258 PHE A O 1
ATOM 1947 N N . ASP A 1 259 ? -19.191 -9.346 6.852 1.00 70.06 259 ASP A N 1
ATOM 1948 C CA . ASP A 1 259 ? -19.863 -10.343 7.714 1.00 70.06 259 ASP A CA 1
ATOM 1949 C C . ASP A 1 259 ? -19.358 -11.800 7.542 1.00 70.06 259 ASP A C 1
ATOM 1951 O O . ASP A 1 259 ? -20.098 -12.775 7.687 1.00 70.06 259 ASP A O 1
ATOM 1955 N N . GLY A 1 260 ? -18.079 -11.982 7.198 1.00 66.62 260 GLY A N 1
ATOM 1956 C CA . GLY A 1 260 ? -17.470 -13.302 6.988 1.00 66.62 260 GLY A CA 1
ATOM 1957 C C . GLY A 1 260 ? -17.742 -13.971 5.630 1.00 66.62 260 GLY A C 1
ATOM 1958 O O . GLY A 1 260 ? -17.195 -15.048 5.382 1.00 66.62 260 GLY A O 1
ATOM 1959 N N . GLU A 1 261 ? -18.484 -13.340 4.708 1.00 74.88 261 GLU A N 1
ATOM 1960 C CA . GLU A 1 261 ? -18.752 -13.858 3.347 1.00 74.88 261 GLU A CA 1
ATOM 1961 C C . GLU A 1 261 ? -17.454 -14.143 2.555 1.00 74.88 261 GLU A C 1
ATOM 1963 O O . GLU A 1 261 ? -17.432 -14.973 1.645 1.00 74.88 261 GLU A O 1
ATOM 1968 N N . TYR A 1 262 ? -16.345 -13.490 2.917 1.00 77.44 262 TYR A N 1
ATOM 1969 C CA . TYR A 1 262 ? -15.052 -13.562 2.222 1.00 77.44 262 TYR A CA 1
ATOM 1970 C C . TYR A 1 262 ? -13.967 -14.320 3.007 1.00 77.44 262 TYR A C 1
ATOM 1972 O O . TYR A 1 262 ? -12.793 -14.267 2.637 1.00 77.44 262 TYR A O 1
ATOM 1980 N N . ALA A 1 263 ? -14.329 -15.062 4.060 1.00 74.88 263 ALA A N 1
ATOM 1981 C CA . ALA A 1 263 ? -13.362 -15.755 4.918 1.00 74.88 263 ALA A CA 1
ATOM 1982 C C . ALA A 1 263 ? -12.511 -16.808 4.174 1.00 74.88 263 ALA A C 1
ATOM 1984 O O . ALA A 1 263 ? -11.307 -16.906 4.406 1.00 74.88 263 ALA A O 1
ATOM 1985 N N . ASP A 1 264 ? -13.093 -17.572 3.243 1.00 78.94 264 ASP A N 1
ATOM 1986 C CA . ASP A 1 264 ? -12.354 -18.541 2.418 1.00 78.94 264 ASP A CA 1
ATOM 1987 C C . ASP A 1 264 ? -11.429 -17.857 1.400 1.00 78.94 264 ASP A C 1
ATOM 1989 O O . ASP A 1 264 ? -10.322 -18.339 1.155 1.00 78.94 264 ASP A O 1
ATOM 1993 N N . LEU A 1 265 ? -11.849 -16.718 0.834 1.00 72.19 265 LEU A N 1
ATOM 1994 C CA . LEU A 1 265 ? -11.006 -15.925 -0.059 1.00 72.19 265 LEU A CA 1
ATOM 1995 C C . LEU A 1 265 ? -9.794 -15.380 0.703 1.00 72.19 265 LEU A C 1
ATOM 1997 O O . LEU A 1 265 ? -8.671 -15.483 0.208 1.00 72.19 265 LEU A O 1
ATOM 2001 N N . ARG A 1 266 ? -10.012 -14.870 1.921 1.00 68.25 266 ARG A N 1
ATOM 2002 C CA . ARG A 1 266 ? -8.938 -14.431 2.817 1.00 68.25 266 ARG A CA 1
ATOM 2003 C C . ARG A 1 266 ? -7.981 -15.578 3.130 1.00 68.25 266 ARG A C 1
ATOM 2005 O O . ARG A 1 266 ? -6.782 -15.418 2.938 1.00 68.25 266 ARG A O 1
ATOM 2012 N N . ALA A 1 267 ? -8.487 -16.761 3.484 1.00 72.19 267 ALA A N 1
ATOM 2013 C CA . ALA A 1 267 ? -7.642 -17.929 3.737 1.00 72.19 267 ALA A CA 1
ATOM 2014 C C . ALA A 1 267 ? -6.773 -18.305 2.519 1.00 72.19 267 ALA A C 1
ATOM 2016 O O . ALA A 1 267 ? -5.573 -18.534 2.663 1.00 72.19 267 ALA A O 1
ATOM 2017 N N . LYS A 1 268 ? -7.343 -18.294 1.305 1.00 69.00 268 LYS A N 1
ATOM 2018 C CA . LYS A 1 268 ? -6.598 -18.530 0.054 1.00 69.00 268 LYS A CA 1
ATOM 2019 C C . LYS A 1 268 ? -5.530 -17.459 -0.206 1.00 69.00 268 LYS A C 1
ATOM 2021 O O . LYS A 1 268 ? -4.425 -17.774 -0.657 1.00 69.00 268 LYS A O 1
ATOM 2026 N N . LEU A 1 269 ? -5.838 -16.193 0.074 1.00 67.00 269 LEU A N 1
ATOM 2027 C CA . LEU A 1 269 ? -4.885 -15.087 -0.040 1.00 67.00 269 LEU A CA 1
ATOM 2028 C C . LEU A 1 269 ? -3.757 -15.213 0.985 1.00 67.00 269 LEU A C 1
ATOM 2030 O O . LEU A 1 269 ? -2.592 -15.059 0.619 1.00 67.00 269 LEU A O 1
ATOM 2034 N N . ASP A 1 270 ? -4.072 -15.565 2.227 1.00 63.69 270 ASP A N 1
ATOM 2035 C CA . ASP A 1 270 ? -3.100 -15.770 3.299 1.00 63.69 270 ASP A CA 1
ATOM 2036 C C . ASP A 1 270 ? -2.209 -16.985 3.049 1.00 63.69 270 ASP A C 1
ATOM 2038 O O . ASP A 1 270 ? -1.008 -16.943 3.327 1.00 63.69 270 ASP A O 1
ATOM 2042 N N . GLU A 1 271 ? -2.745 -18.051 2.453 1.00 63.34 271 GLU A N 1
ATOM 2043 C CA . GLU A 1 271 ? -1.957 -19.185 1.972 1.00 63.34 271 GLU A CA 1
ATOM 2044 C C . GLU A 1 271 ? -1.020 -18.780 0.833 1.00 63.34 271 GLU A C 1
ATOM 2046 O O . GLU A 1 271 ? 0.148 -19.169 0.840 1.00 63.34 271 GLU A O 1
ATOM 2051 N N . ARG A 1 272 ? -1.469 -17.946 -0.112 1.00 58.19 272 ARG A N 1
ATOM 2052 C CA . ARG A 1 272 ? -0.606 -17.410 -1.178 1.00 58.19 272 ARG A CA 1
ATOM 2053 C C . ARG A 1 272 ? 0.464 -16.461 -0.632 1.00 58.19 272 ARG A C 1
ATOM 2055 O O . ARG A 1 272 ? 1.610 -16.521 -1.076 1.00 58.19 272 ARG A O 1
ATOM 2062 N N . ARG A 1 273 ? 0.122 -15.623 0.350 1.00 53.75 273 ARG A N 1
ATOM 2063 C CA . ARG A 1 273 ? 1.047 -14.721 1.063 1.00 53.75 273 ARG A CA 1
ATOM 2064 C C . ARG A 1 273 ? 2.038 -15.514 1.937 1.00 53.75 273 ARG A C 1
ATOM 2066 O O . ARG A 1 273 ? 3.212 -15.155 2.048 1.00 53.75 273 ARG A O 1
ATOM 2073 N N . GLY A 1 274 ? 1.602 -16.633 2.521 1.00 43.94 274 GLY A N 1
ATOM 2074 C CA . GLY A 1 274 ? 2.398 -17.548 3.347 1.00 43.94 274 GLY A CA 1
ATOM 2075 C C . GLY A 1 274 ? 3.229 -18.575 2.561 1.00 43.94 274 GLY A C 1
ATOM 2076 O O . GLY A 1 274 ? 4.277 -19.015 3.049 1.00 43.94 274 GLY A O 1
ATOM 2077 N N . GLY A 1 275 ? 2.808 -18.919 1.342 1.00 37.62 275 GLY A N 1
ATOM 2078 C CA . GLY A 1 275 ? 3.365 -19.951 0.467 1.00 37.62 275 GLY A CA 1
ATOM 2079 C C . GLY A 1 275 ? 4.670 -19.534 -0.215 1.00 37.62 275 GLY A C 1
ATOM 2080 O O . GLY A 1 275 ? 4.739 -18.594 -1.003 1.00 37.62 275 GLY A O 1
ATOM 2081 N N . GLY A 1 276 ? 5.757 -20.235 0.106 1.00 38.09 276 GLY A N 1
ATOM 2082 C CA . GLY A 1 276 ? 7.120 -19.905 -0.314 1.00 38.09 276 GLY A CA 1
ATOM 2083 C C . GLY A 1 276 ? 7.441 -20.183 -1.786 1.00 38.09 276 GLY A C 1
ATOM 2084 O O . GLY A 1 276 ? 8.021 -21.217 -2.108 1.00 38.09 276 GLY A O 1
ATOM 2085 N N . GLY A 1 277 ? 7.186 -19.217 -2.669 1.00 39.56 277 GLY A N 1
ATOM 2086 C CA . GLY A 1 277 ? 7.787 -19.179 -4.009 1.00 39.56 277 GLY A CA 1
ATOM 2087 C C . GLY A 1 277 ? 9.251 -18.677 -4.009 1.00 39.56 277 GLY A C 1
ATOM 2088 O O . GLY A 1 277 ? 9.650 -17.938 -3.103 1.00 39.56 277 GLY A O 1
ATOM 2089 N N . PRO A 1 278 ? 10.075 -18.996 -5.036 1.00 35.00 278 PRO A N 1
ATOM 2090 C CA . PRO A 1 278 ? 11.443 -18.466 -5.208 1.00 35.00 278 PRO A CA 1
ATOM 2091 C C . PRO A 1 278 ? 11.515 -16.933 -5.174 1.00 35.00 278 PRO A C 1
ATOM 2093 O O . PRO A 1 278 ? 12.489 -16.359 -4.694 1.00 35.00 278 PRO A O 1
ATOM 2096 N N . VAL A 1 279 ? 10.432 -16.296 -5.617 1.00 36.50 279 VAL A N 1
ATOM 2097 C CA . VAL A 1 279 ? 10.212 -14.851 -5.665 1.00 36.50 279 VAL A CA 1
ATOM 2098 C C . VAL A 1 279 ? 10.212 -14.201 -4.271 1.00 36.50 279 VAL A C 1
ATOM 2100 O O . VAL A 1 279 ? 10.810 -13.141 -4.096 1.00 36.50 279 VAL A O 1
ATOM 2103 N N . ARG A 1 280 ? 9.664 -14.869 -3.241 1.00 47.09 280 ARG A N 1
ATOM 2104 C CA . ARG A 1 280 ? 9.649 -14.367 -1.853 1.00 47.09 280 ARG A CA 1
ATOM 2105 C C . ARG A 1 280 ? 11.059 -14.199 -1.280 1.00 47.09 280 ARG A C 1
ATOM 2107 O O . ARG A 1 280 ? 11.310 -13.247 -0.553 1.00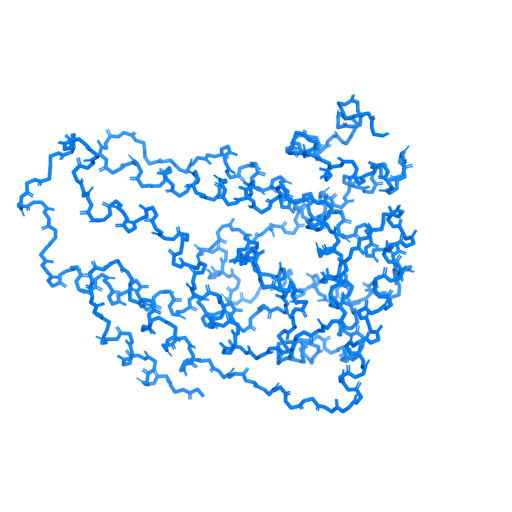 47.09 280 ARG A O 1
ATOM 2114 N N . ARG A 1 281 ? 11.999 -15.086 -1.625 1.00 39.75 281 ARG A N 1
ATOM 2115 C CA . ARG A 1 281 ? 13.393 -15.005 -1.142 1.00 39.75 281 ARG A CA 1
ATOM 2116 C C . ARG A 1 281 ? 14.163 -13.824 -1.730 1.00 39.75 281 ARG A C 1
ATOM 2118 O O . ARG A 1 281 ? 15.147 -13.405 -1.129 1.00 39.75 281 ARG A O 1
ATOM 2125 N N . LEU A 1 282 ? 13.729 -13.321 -2.884 1.00 33.06 282 LEU A N 1
ATOM 2126 C CA . LEU A 1 282 ? 14.329 -12.168 -3.546 1.00 33.06 282 LEU A CA 1
ATOM 2127 C C . LEU A 1 282 ? 13.665 -10.863 -3.075 1.00 33.06 282 LEU A C 1
ATOM 2129 O O . LEU A 1 282 ? 14.375 -9.930 -2.719 1.00 33.06 282 LEU A O 1
ATOM 2133 N N . ALA A 1 283 ? 12.333 -10.844 -2.933 1.00 35.09 283 ALA A N 1
ATOM 2134 C CA . ALA A 1 283 ? 11.586 -9.705 -2.387 1.00 35.09 283 ALA A CA 1
ATOM 2135 C C . ALA A 1 283 ? 11.909 -9.431 -0.901 1.00 35.09 283 ALA A C 1
ATOM 2137 O O . ALA A 1 283 ? 12.237 -8.303 -0.550 1.00 35.09 283 ALA A O 1
ATOM 2138 N N . GLN A 1 284 ? 11.964 -10.467 -0.046 1.00 36.31 284 GLN A N 1
ATOM 2139 C CA . GLN A 1 284 ? 12.368 -10.339 1.370 1.00 36.31 284 GLN A CA 1
ATOM 2140 C C . GLN A 1 284 ? 13.835 -9.914 1.567 1.00 36.31 284 GLN A C 1
ATOM 2142 O O . GLN A 1 284 ? 14.215 -9.558 2.680 1.00 36.31 284 GLN A O 1
ATOM 2147 N N . ARG A 1 285 ? 14.676 -10.000 0.526 1.00 31.80 285 ARG A N 1
ATOM 2148 C CA . ARG A 1 285 ? 16.093 -9.597 0.567 1.00 31.80 285 ARG A CA 1
ATOM 2149 C C . ARG A 1 285 ? 16.354 -8.206 -0.004 1.00 31.80 285 ARG A C 1
ATOM 2151 O O . ARG A 1 285 ? 17.377 -7.632 0.346 1.00 31.80 285 ARG A O 1
ATOM 2158 N N . LEU A 1 286 ? 15.481 -7.699 -0.875 1.00 32.28 286 LEU A N 1
ATOM 2159 C CA . LEU A 1 286 ? 15.667 -6.414 -1.556 1.00 32.28 286 LEU A CA 1
ATOM 2160 C C . LEU A 1 286 ? 14.826 -5.286 -0.948 1.00 32.28 286 LEU A C 1
ATOM 2162 O O . LEU A 1 286 ? 15.240 -4.137 -1.021 1.00 32.28 286 LEU A O 1
ATOM 2166 N N . LEU A 1 287 ? 13.702 -5.603 -0.297 1.00 35.28 287 LEU A N 1
ATOM 2167 C CA . LEU A 1 287 ? 12.870 -4.635 0.416 1.00 35.28 287 LEU A CA 1
ATOM 2168 C C . LEU A 1 287 ? 12.490 -5.228 1.773 1.00 35.28 287 LEU A C 1
ATOM 2170 O O . LEU A 1 287 ? 11.554 -6.019 1.883 1.00 35.28 287 LEU A O 1
ATOM 2174 N N . GLY A 1 288 ? 13.199 -4.834 2.831 1.00 31.56 288 GLY A N 1
ATOM 2175 C CA . GLY A 1 288 ? 12.891 -5.193 4.225 1.00 31.56 288 GLY A CA 1
ATOM 2176 C C . GLY A 1 288 ? 11.526 -4.699 4.742 1.00 31.56 288 GLY A C 1
ATOM 2177 O O . GLY A 1 288 ? 11.302 -4.725 5.947 1.00 31.56 288 GLY A O 1
ATOM 2178 N N . LEU A 1 289 ? 10.640 -4.270 3.838 1.00 37.34 289 LEU A N 1
ATOM 2179 C CA . LEU A 1 289 ? 9.344 -3.625 4.050 1.00 37.34 289 LEU A CA 1
ATOM 2180 C C . LEU A 1 289 ? 8.151 -4.525 3.693 1.00 37.34 289 LEU A C 1
ATOM 2182 O O . LEU A 1 289 ? 7.008 -4.101 3.790 1.00 37.34 289 LEU A O 1
ATOM 2186 N N . GLY A 1 290 ? 8.382 -5.786 3.312 1.00 44.97 290 GLY A N 1
ATOM 2187 C CA . GLY A 1 290 ? 7.304 -6.773 3.311 1.00 44.97 290 GLY A CA 1
ATOM 2188 C C . GLY A 1 290 ? 6.893 -7.040 4.756 1.00 44.97 290 GLY A C 1
ATOM 2189 O O . GLY A 1 290 ? 7.548 -7.857 5.417 1.00 44.97 290 GLY A O 1
ATOM 2190 N N . LEU A 1 291 ? 5.869 -6.332 5.248 1.00 49.97 291 LEU A N 1
ATOM 2191 C CA . LEU A 1 291 ? 5.309 -6.526 6.582 1.00 49.97 291 LEU A CA 1
ATOM 2192 C C . LEU A 1 291 ? 5.160 -8.029 6.828 1.00 49.97 291 LEU A C 1
ATOM 2194 O O . LEU A 1 291 ? 4.566 -8.781 6.047 1.00 49.97 291 LEU A O 1
ATOM 2198 N N . LYS A 1 292 ? 5.797 -8.520 7.889 1.00 55.78 292 LYS A N 1
ATOM 2199 C CA . LYS A 1 292 ? 5.713 -9.942 8.223 1.00 55.78 292 LYS A CA 1
ATOM 2200 C C . LYS A 1 292 ? 4.246 -10.221 8.535 1.00 55.78 292 LYS A C 1
ATOM 2202 O O . LYS A 1 292 ? 3.660 -9.464 9.287 1.00 55.78 292 LYS A O 1
ATOM 2207 N N . ARG A 1 293 ? 3.680 -11.341 8.074 1.00 59.09 293 ARG A N 1
ATOM 2208 C CA . ARG A 1 293 ? 2.314 -11.801 8.426 1.00 59.09 293 ARG A CA 1
ATOM 2209 C C . ARG A 1 293 ? 1.932 -11.574 9.904 1.00 59.09 293 ARG A C 1
ATOM 2211 O O . ARG A 1 293 ? 0.812 -11.206 10.212 1.00 59.0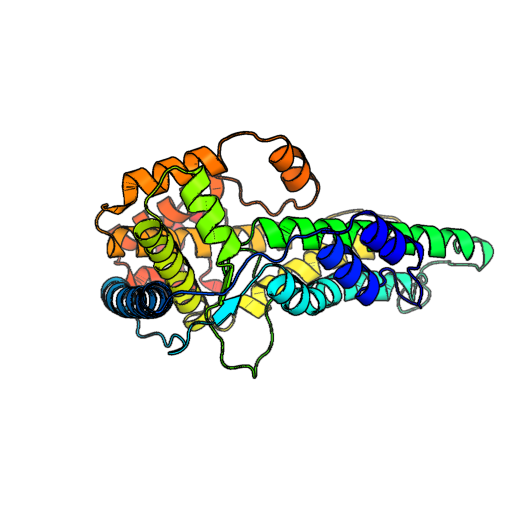9 293 ARG A O 1
ATOM 2218 N N . ARG A 1 294 ? 2.893 -11.742 10.817 1.00 64.81 294 ARG A N 1
ATOM 2219 C CA . ARG A 1 294 ? 2.714 -11.492 12.255 1.00 64.81 294 ARG A CA 1
ATOM 2220 C C . ARG A 1 294 ? 2.384 -10.035 12.610 1.00 64.81 294 ARG A C 1
ATOM 2222 O O . ARG A 1 294 ? 1.742 -9.814 13.619 1.00 64.81 294 ARG A O 1
ATOM 2229 N N . GLN A 1 295 ? 2.865 -9.054 11.849 1.00 66.00 295 GLN A N 1
ATOM 2230 C CA . GLN A 1 295 ? 2.557 -7.634 12.049 1.00 66.00 295 GLN A CA 1
ATOM 2231 C C . GLN A 1 295 ? 1.092 -7.350 11.714 1.00 66.00 295 GLN A C 1
ATOM 2233 O O . GLN A 1 295 ? 0.412 -6.780 12.553 1.00 66.00 295 GLN A O 1
ATOM 2238 N N . TYR A 1 296 ? 0.583 -7.867 10.593 1.00 67.06 296 TYR A N 1
ATOM 2239 C CA . TYR A 1 296 ? -0.845 -7.814 10.255 1.00 67.06 296 TYR A CA 1
ATOM 2240 C C . TYR A 1 296 ? -1.728 -8.418 11.350 1.00 67.06 296 TYR A C 1
ATOM 2242 O O . TYR A 1 296 ? -2.632 -7.767 11.864 1.00 67.06 296 TYR A O 1
ATOM 2250 N N . GLU A 1 297 ? -1.420 -9.651 11.767 1.00 78.50 297 GLU A N 1
ATOM 2251 C CA . GLU A 1 297 ? -2.179 -10.346 12.816 1.00 78.50 297 GLU A CA 1
ATOM 2252 C C . GLU A 1 297 ? -2.173 -9.562 14.144 1.00 78.50 297 GLU A C 1
ATOM 2254 O O . GLU A 1 297 ? -3.181 -9.551 14.852 1.00 78.50 297 GLU A O 1
ATOM 2259 N N . ARG A 1 298 ? -1.058 -8.885 14.462 1.00 88.44 298 ARG A N 1
ATOM 2260 C CA . ARG A 1 298 ? -0.917 -8.017 15.643 1.00 88.44 298 ARG A CA 1
ATOM 2261 C C . ARG A 1 298 ? -1.749 -6.741 15.525 1.00 88.44 298 ARG A C 1
ATOM 2263 O O . ARG A 1 298 ? -2.507 -6.456 16.443 1.00 88.44 298 ARG A O 1
ATOM 2270 N N . GLY A 1 299 ? -1.657 -6.018 14.408 1.00 88.94 299 GLY A N 1
ATOM 2271 C CA . GLY A 1 299 ? -2.445 -4.803 14.169 1.00 88.94 299 GLY A CA 1
ATOM 2272 C C . GLY A 1 299 ? -3.948 -5.075 14.214 1.00 88.94 299 GLY A C 1
ATOM 2273 O O . GLY A 1 299 ? -4.685 -4.391 14.919 1.00 88.94 299 GLY A O 1
ATOM 2274 N N . ALA A 1 300 ? -4.399 -6.144 13.555 1.00 88.25 300 ALA A N 1
ATOM 2275 C CA . ALA A 1 300 ? -5.800 -6.553 13.594 1.00 88.25 300 ALA A CA 1
ATOM 2276 C C . ALA A 1 300 ? -6.246 -6.949 15.012 1.00 88.25 300 ALA A C 1
ATOM 2278 O O . ALA A 1 300 ? -7.373 -6.668 15.407 1.00 88.25 300 ALA A O 1
ATOM 2279 N N . ALA A 1 301 ? -5.387 -7.610 15.798 1.00 93.81 301 ALA A N 1
ATOM 2280 C CA . ALA A 1 301 ? -5.701 -7.938 17.190 1.00 93.81 301 ALA A CA 1
ATOM 2281 C C . ALA A 1 301 ? -5.831 -6.686 18.064 1.00 93.81 301 ALA A C 1
ATOM 2283 O O . ALA A 1 301 ? -6.778 -6.599 18.844 1.00 93.81 301 ALA A O 1
ATOM 2284 N N . PHE A 1 302 ? -4.930 -5.721 17.880 1.00 96.06 302 PHE A N 1
ATOM 2285 C CA . PHE A 1 302 ? -4.981 -4.420 18.535 1.00 96.06 302 PHE A CA 1
ATOM 2286 C C . PHE A 1 302 ? -6.299 -3.691 18.233 1.00 96.06 302 PHE A C 1
ATOM 2288 O O . PHE A 1 302 ? -7.047 -3.378 19.157 1.00 96.06 302 PHE A O 1
ATOM 2295 N N . PHE A 1 303 ? -6.652 -3.505 16.957 1.00 95.56 303 PHE A N 1
ATOM 2296 C CA . PHE A 1 303 ? -7.876 -2.780 16.605 1.00 95.56 303 PHE A CA 1
ATOM 2297 C C . PHE A 1 303 ? -9.158 -3.542 16.923 1.00 95.56 303 PHE A C 1
ATOM 2299 O O . PHE A 1 303 ? -10.158 -2.910 17.254 1.00 95.56 303 PHE A O 1
ATOM 2306 N N . ARG A 1 304 ? -9.151 -4.883 16.889 1.00 94.50 304 ARG A N 1
ATOM 2307 C CA . ARG A 1 304 ? -10.279 -5.676 17.404 1.00 94.50 304 ARG A CA 1
ATOM 2308 C C . ARG A 1 304 ? -10.506 -5.391 18.884 1.00 94.50 304 ARG A C 1
ATOM 2310 O O . ARG A 1 304 ? -11.635 -5.107 19.257 1.00 94.50 304 ARG A O 1
ATOM 2317 N N . HIS A 1 305 ? -9.447 -5.384 19.695 1.00 96.31 305 HIS A N 1
ATOM 2318 C CA . HIS A 1 305 ? -9.553 -5.057 21.120 1.00 96.31 305 HIS A CA 1
ATOM 2319 C C . HIS A 1 305 ? -10.109 -3.648 21.344 1.00 96.31 305 HIS A C 1
ATOM 2321 O O . HIS A 1 305 ? -11.069 -3.483 22.092 1.00 96.31 305 HIS A O 1
ATOM 2327 N N . VAL A 1 306 ? -9.546 -2.641 20.670 1.00 96.00 306 VAL A N 1
ATOM 2328 C CA . VAL A 1 306 ? -10.009 -1.246 20.775 1.00 96.00 306 VAL A CA 1
ATOM 2329 C C . VAL A 1 306 ? -11.478 -1.124 20.358 1.00 96.00 306 VAL A C 1
ATOM 2331 O O . VAL A 1 306 ? -12.284 -0.554 21.095 1.00 96.00 306 VAL A O 1
ATOM 2334 N N . ALA A 1 307 ? -11.854 -1.715 19.221 1.00 93.31 307 ALA A N 1
ATOM 2335 C CA . ALA A 1 307 ? -13.220 -1.664 18.714 1.00 93.31 307 ALA A CA 1
ATOM 2336 C C . ALA A 1 307 ? -14.220 -2.411 19.610 1.00 93.31 307 ALA A C 1
ATOM 2338 O O . ALA A 1 307 ? -15.348 -1.953 19.771 1.00 93.31 307 ALA A O 1
ATOM 2339 N N . ASP A 1 308 ? -13.826 -3.528 20.220 1.00 93.94 308 ASP A N 1
ATOM 2340 C CA . ASP A 1 308 ? -14.675 -4.266 21.159 1.00 93.94 308 ASP A CA 1
ATOM 2341 C C . ASP A 1 308 ? -14.841 -3.508 22.491 1.00 93.94 308 ASP A C 1
ATOM 2343 O O . ASP A 1 308 ? -15.881 -3.612 23.142 1.00 93.94 308 ASP A O 1
ATOM 2347 N N . ALA A 1 309 ? -13.839 -2.714 22.887 1.00 95.19 309 ALA A N 1
ATOM 2348 C CA . ALA A 1 309 ? -13.842 -1.946 24.131 1.00 95.19 309 ALA A CA 1
ATOM 2349 C C . ALA A 1 309 ? -14.522 -0.566 24.031 1.00 95.19 309 ALA A C 1
ATOM 2351 O O . ALA A 1 309 ? -15.057 -0.088 25.038 1.00 95.19 309 ALA A O 1
ATOM 2352 N N . ARG A 1 310 ? -14.456 0.105 22.871 1.00 94.50 310 ARG A N 1
ATOM 2353 C CA . ARG A 1 310 ? -14.925 1.497 22.675 1.00 94.50 310 ARG A CA 1
ATOM 2354 C C . ARG A 1 310 ? -15.707 1.746 21.381 1.00 94.50 310 ARG A C 1
ATOM 2356 O O . ARG A 1 310 ? -16.283 2.815 21.229 1.00 94.50 310 ARG A O 1
ATOM 2363 N N . GLY A 1 311 ? -15.796 0.767 20.484 1.00 91.44 311 GLY A N 1
ATOM 2364 C CA . GLY A 1 311 ? -16.422 0.918 19.169 1.00 91.44 311 GLY A CA 1
ATOM 2365 C C . GLY A 1 311 ? -15.423 1.255 18.057 1.00 91.44 311 GLY A C 1
ATOM 2366 O O . GLY A 1 311 ? -14.297 1.681 18.302 1.00 91.44 311 GLY A O 1
ATOM 2367 N N . VAL A 1 312 ? -15.839 1.027 16.807 1.00 89.75 312 VAL A N 1
ATOM 2368 C CA . VAL A 1 312 ? -15.013 1.267 15.604 1.00 89.75 312 VAL A CA 1
ATOM 2369 C C . VAL A 1 312 ? -14.772 2.758 15.366 1.00 89.75 312 VAL A C 1
ATOM 2371 O O . VAL A 1 312 ? -13.683 3.134 14.941 1.00 89.75 312 VAL A O 1
ATOM 2374 N N . GLU A 1 313 ? -15.762 3.593 15.680 1.00 88.56 313 GLU A N 1
ATOM 2375 C CA . GLU A 1 313 ? -15.656 5.052 15.587 1.00 88.56 313 GLU A CA 1
ATOM 2376 C C . GLU A 1 313 ? -14.530 5.571 16.496 1.00 88.56 313 GLU A C 1
ATOM 2378 O O . GLU A 1 313 ? -13.620 6.245 16.024 1.00 88.56 313 GLU A O 1
ATOM 2383 N N . ALA A 1 314 ? -14.498 5.134 17.762 1.00 89.56 314 ALA A N 1
ATOM 2384 C CA . ALA A 1 314 ? -13.424 5.468 18.702 1.00 89.56 314 ALA A CA 1
ATOM 2385 C C . ALA A 1 314 ? -12.055 4.927 18.250 1.00 89.56 314 ALA A C 1
ATOM 2387 O O . ALA A 1 314 ? -11.028 5.583 18.409 1.00 89.56 314 ALA A O 1
ATOM 2388 N N . ALA A 1 315 ? -12.013 3.747 17.622 1.00 92.44 315 ALA A N 1
ATOM 2389 C CA . ALA A 1 315 ? -10.779 3.243 17.017 1.00 92.44 315 ALA A CA 1
ATOM 2390 C C . ALA A 1 315 ? -10.250 4.165 15.897 1.00 92.44 315 ALA A C 1
ATOM 2392 O O . ALA A 1 315 ? -9.038 4.224 15.687 1.00 92.44 315 ALA A O 1
ATOM 2393 N N . GLY A 1 316 ? -11.135 4.911 15.226 1.00 91.62 316 GLY A N 1
ATOM 2394 C CA . GLY A 1 316 ? -10.788 5.920 14.224 1.00 91.62 316 GLY A CA 1
ATOM 2395 C C . GLY A 1 316 ? -9.995 7.110 14.777 1.00 91.62 316 GLY A C 1
ATOM 2396 O O . GLY A 1 316 ? -9.299 7.766 14.006 1.00 91.62 316 GLY A O 1
ATOM 2397 N N . ALA A 1 317 ? -9.988 7.336 16.099 1.00 93.56 317 ALA A N 1
ATOM 2398 C CA . ALA A 1 317 ? -9.192 8.390 16.736 1.00 93.56 317 ALA A CA 1
ATOM 2399 C C . ALA A 1 317 ? -7.687 8.277 16.427 1.00 93.56 317 ALA A C 1
ATOM 2401 O O . ALA A 1 317 ? -6.958 9.269 16.461 1.00 93.56 317 ALA A O 1
ATOM 2402 N N . VAL A 1 318 ? -7.202 7.079 16.074 1.00 94.88 318 VAL A N 1
ATOM 2403 C CA . VAL A 1 318 ? -5.822 6.856 15.614 1.00 94.88 318 VAL A CA 1
ATOM 2404 C C . VAL A 1 318 ? -5.435 7.744 14.417 1.00 94.88 318 VAL A C 1
ATOM 2406 O O . VAL A 1 318 ? -4.265 8.097 14.276 1.00 94.88 318 VAL A O 1
ATOM 2409 N N . TRP A 1 319 ? -6.410 8.152 13.598 1.00 93.44 319 TRP A N 1
ATOM 2410 C CA . TRP A 1 319 ? -6.218 8.935 12.375 1.00 93.44 319 TRP A CA 1
ATOM 2411 C C . TRP A 1 319 ? -6.251 10.451 12.583 1.00 93.44 319 TRP A C 1
ATOM 2413 O O . TRP A 1 319 ? -5.860 11.196 11.690 1.00 93.44 319 TRP A O 1
ATOM 2423 N N . GLU A 1 320 ? -6.628 10.937 13.767 1.00 93.19 320 GLU A N 1
ATOM 2424 C CA . GLU A 1 320 ? -6.759 12.379 14.023 1.00 93.19 320 GLU A CA 1
ATOM 2425 C C . GLU A 1 320 ? -5.421 13.130 13.995 1.00 93.19 320 GLU A C 1
ATOM 2427 O O . GLU A 1 320 ? -5.361 14.284 13.570 1.00 93.19 320 GLU A O 1
ATOM 2432 N N . ARG A 1 321 ? -4.343 12.498 14.479 1.00 95.38 321 ARG A N 1
ATOM 2433 C CA . ARG A 1 321 ? -3.003 13.099 14.555 1.00 95.38 321 ARG A CA 1
ATOM 2434 C C . ARG A 1 321 ? -1.900 12.043 14.697 1.00 95.38 321 ARG A C 1
ATOM 2436 O O . ARG A 1 321 ? -2.163 10.984 15.272 1.00 95.38 321 ARG A O 1
ATOM 2443 N N . PRO A 1 322 ? -0.650 12.348 14.295 1.00 95.75 322 PRO A N 1
ATOM 2444 C CA . PRO A 1 322 ? 0.469 11.408 14.380 1.00 95.75 322 PRO A CA 1
ATOM 2445 C C . PRO A 1 322 ? 0.707 10.828 15.777 1.00 95.75 322 PRO A C 1
ATOM 2447 O O . PRO A 1 322 ? 1.082 9.666 15.915 1.00 95.75 322 PRO A O 1
ATOM 2450 N N . GLU A 1 323 ? 0.482 11.615 16.831 1.00 95.44 323 GLU A N 1
ATOM 2451 C CA . GLU A 1 323 ? 0.696 11.186 18.215 1.00 95.44 323 GLU A CA 1
ATOM 2452 C C . GLU A 1 323 ? -0.287 10.097 18.651 1.00 95.44 323 GLU A C 1
ATOM 2454 O O . GLU A 1 323 ? -0.001 9.372 19.604 1.00 95.44 323 GLU A O 1
ATOM 2459 N N . ASN A 1 324 ? -1.428 9.957 17.973 1.00 96.88 324 ASN A N 1
ATOM 2460 C CA . ASN A 1 324 ? -2.399 8.912 18.274 1.00 96.88 324 ASN A CA 1
ATOM 2461 C C . ASN A 1 324 ? -1.989 7.557 17.679 1.00 96.88 324 ASN A C 1
ATOM 2463 O O . ASN A 1 324 ? -2.571 6.549 18.069 1.00 96.88 324 ASN A O 1
ATOM 2467 N N . LEU A 1 325 ? -0.967 7.480 16.816 1.00 96.56 325 LEU A N 1
ATOM 2468 C CA . LEU A 1 325 ? -0.450 6.191 16.352 1.00 96.56 325 LEU A CA 1
ATOM 2469 C C . LEU A 1 325 ? -0.016 5.314 17.540 1.00 96.56 325 LEU A C 1
ATOM 2471 O O . LEU A 1 325 ? 0.592 5.810 18.501 1.00 96.56 325 LEU A O 1
ATOM 2475 N N . PRO A 1 326 ? -0.313 4.003 17.510 1.00 95.75 326 PRO A N 1
ATOM 2476 C CA . PRO A 1 326 ? 0.144 3.102 18.547 1.00 95.75 326 PRO A CA 1
ATOM 2477 C C . PRO A 1 326 ? 1.645 2.858 18.401 1.00 95.75 326 PRO A C 1
ATOM 2479 O O . PRO A 1 326 ? 2.171 2.621 17.313 1.00 95.75 326 PRO A O 1
ATOM 2482 N N . THR A 1 327 ? 2.351 2.872 19.523 1.00 93.38 327 THR A N 1
ATOM 2483 C CA . THR A 1 327 ? 3.735 2.402 19.577 1.00 93.38 327 THR A CA 1
ATOM 2484 C C . THR A 1 327 ? 3.792 0.881 19.424 1.00 93.38 327 THR A C 1
ATOM 2486 O O . THR A 1 327 ? 2.814 0.167 19.643 1.00 93.38 327 THR A O 1
ATOM 2489 N N . ALA A 1 328 ? 4.973 0.338 19.119 1.00 89.56 328 ALA A N 1
ATOM 2490 C CA . ALA A 1 328 ? 5.154 -1.111 19.027 1.00 89.56 328 ALA A CA 1
ATOM 2491 C C . ALA A 1 328 ? 4.767 -1.865 20.316 1.00 89.56 328 ALA A C 1
ATOM 2493 O O . ALA A 1 328 ? 4.321 -3.006 20.218 1.00 89.56 328 ALA A O 1
ATOM 2494 N N . GLY A 1 329 ? 4.946 -1.240 21.489 1.00 92.00 329 GLY A N 1
ATOM 2495 C CA . GLY A 1 329 ? 4.552 -1.810 22.779 1.00 92.00 329 GLY A CA 1
ATOM 2496 C C . GLY A 1 329 ? 3.042 -1.773 23.003 1.00 92.00 329 GLY A C 1
ATOM 2497 O O . GLY A 1 329 ? 2.478 -2.743 23.486 1.00 92.00 329 GLY A O 1
ATOM 2498 N N . GLU A 1 330 ? 2.378 -0.702 22.579 1.00 95.62 330 GLU A N 1
ATOM 2499 C CA . GLU A 1 330 ? 0.919 -0.564 22.671 1.00 95.62 330 GLU A CA 1
ATOM 2500 C C . GLU A 1 330 ? 0.162 -1.464 21.698 1.00 95.62 330 GLU A C 1
ATOM 2502 O O . GLU A 1 330 ? -0.937 -1.907 22.001 1.00 95.62 330 GLU A O 1
ATOM 2507 N N . ILE A 1 331 ? 0.759 -1.806 20.555 1.00 93.56 331 ILE A N 1
ATOM 2508 C CA . ILE A 1 331 ? 0.204 -2.845 19.676 1.00 93.56 331 ILE A CA 1
ATOM 2509 C C . ILE A 1 331 ? 0.111 -4.192 20.420 1.00 93.56 331 ILE A C 1
ATOM 2511 O O . ILE A 1 331 ? -0.813 -4.966 20.174 1.00 93.56 331 ILE A O 1
ATOM 2515 N N . ASP A 1 332 ? 1.050 -4.477 21.331 1.00 92.12 332 ASP A N 1
ATOM 2516 C CA . ASP A 1 332 ? 1.028 -5.684 22.169 1.00 92.12 332 ASP A CA 1
ATOM 2517 C C . ASP A 1 332 ? 0.234 -5.501 23.480 1.00 92.12 332 ASP A C 1
ATOM 2519 O O . ASP A 1 332 ? -0.125 -6.498 24.110 1.00 92.12 332 ASP A O 1
ATOM 2523 N N . ASP A 1 333 ? -0.059 -4.257 23.874 1.00 95.69 333 ASP A N 1
ATOM 2524 C CA . ASP A 1 333 ? -0.866 -3.878 25.042 1.00 95.69 333 ASP A CA 1
ATOM 2525 C C . ASP A 1 333 ? -1.883 -2.777 24.674 1.00 95.69 333 ASP A C 1
ATOM 2527 O O . ASP A 1 333 ? -1.653 -1.591 24.944 1.00 95.69 333 ASP A O 1
ATOM 2531 N N . PRO A 1 334 ? -3.014 -3.144 24.038 1.00 96.25 334 PRO A N 1
ATOM 2532 C CA . PRO A 1 334 ? -3.980 -2.168 23.535 1.00 96.25 334 PRO A CA 1
ATOM 2533 C C . PRO A 1 334 ? -4.599 -1.282 24.626 1.00 96.25 334 PRO A C 1
ATOM 2535 O O . PRO A 1 334 ? -5.049 -0.174 24.338 1.00 96.25 334 PRO A O 1
ATOM 2538 N N . GLU A 1 335 ? -4.604 -1.730 25.886 1.00 96.75 335 GLU A N 1
ATOM 2539 C CA . GLU A 1 335 ? -5.112 -0.923 27.001 1.00 96.75 335 GLU A CA 1
ATOM 2540 C C . GLU A 1 335 ? -4.222 0.281 27.304 1.00 96.75 335 GLU A C 1
ATOM 2542 O O . GLU A 1 335 ? -4.727 1.349 27.651 1.00 96.75 335 GLU A O 1
ATOM 2547 N N . ALA A 1 336 ? -2.905 0.158 27.123 1.00 97.00 336 ALA A N 1
ATOM 2548 C CA . ALA A 1 336 ? -1.999 1.291 27.280 1.00 97.00 336 ALA A CA 1
ATOM 2549 C C . ALA A 1 336 ? -2.325 2.413 26.278 1.00 97.00 336 ALA A C 1
ATOM 2551 O O . ALA A 1 336 ? -2.312 3.590 26.646 1.00 97.00 336 ALA A O 1
ATOM 2552 N N . TRP A 1 337 ? -2.699 2.046 25.048 1.00 97.69 337 TRP A N 1
ATOM 2553 C CA . TRP A 1 337 ? -3.152 3.003 24.042 1.00 97.69 337 TRP A CA 1
ATOM 2554 C C . TRP A 1 337 ? -4.487 3.644 24.420 1.00 97.69 337 TRP A C 1
ATOM 2556 O O . TRP A 1 337 ? -4.601 4.866 24.381 1.00 97.69 337 TRP A O 1
ATOM 2566 N N . LEU A 1 338 ? -5.468 2.841 24.852 1.00 97.19 338 LEU A N 1
ATOM 2567 C CA . LEU A 1 338 ? -6.778 3.335 25.289 1.00 97.19 338 LEU A CA 1
ATOM 2568 C C . LEU A 1 338 ? -6.657 4.342 26.438 1.00 97.19 338 LEU A C 1
ATOM 2570 O O . 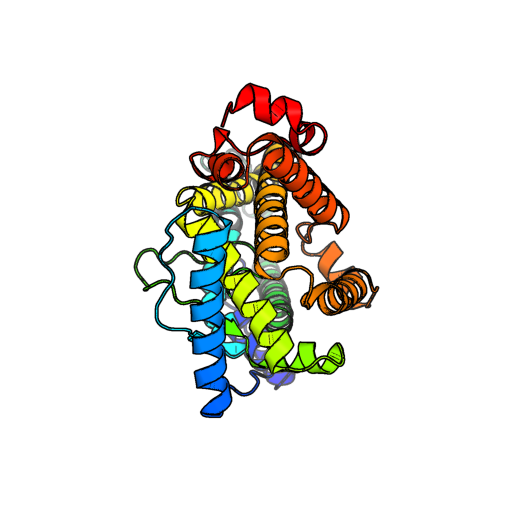LEU A 1 338 ? -7.336 5.361 26.429 1.00 97.19 338 LEU A O 1
ATOM 2574 N N . VAL A 1 339 ? -5.765 4.093 27.401 1.00 96.94 339 VAL A N 1
ATOM 2575 C CA . VAL A 1 339 ? -5.499 5.022 28.511 1.00 96.94 339 VAL A CA 1
ATOM 2576 C C . VAL A 1 339 ? -4.815 6.305 28.036 1.00 96.94 339 VAL A C 1
ATOM 2578 O O . VAL A 1 339 ? -5.069 7.373 28.592 1.00 96.94 339 VAL A O 1
ATOM 2581 N N . ARG A 1 340 ? -3.916 6.217 27.049 1.00 97.19 340 ARG A N 1
ATOM 2582 C CA . ARG A 1 340 ? -3.160 7.374 26.556 1.00 97.19 340 ARG A CA 1
ATOM 2583 C C . ARG A 1 340 ? -3.989 8.276 25.646 1.00 97.19 340 ARG A C 1
ATOM 2585 O O . ARG A 1 340 ? -3.853 9.494 25.741 1.00 97.19 340 ARG A O 1
ATOM 2592 N N . VAL A 1 341 ? -4.751 7.684 24.730 1.00 96.81 341 VAL A N 1
ATOM 2593 C CA . VAL A 1 341 ? -5.529 8.417 23.725 1.00 96.81 341 VAL A CA 1
ATOM 2594 C C . VAL A 1 341 ? -6.888 8.843 24.279 1.00 96.81 341 VAL A C 1
ATOM 2596 O O . VAL A 1 341 ? -7.317 9.944 23.958 1.00 96.81 341 VAL A O 1
ATOM 2599 N N . ASP A 1 342 ? -7.495 8.026 25.149 1.00 93.75 342 ASP A N 1
ATOM 2600 C CA . ASP A 1 342 ? -8.849 8.215 25.701 1.00 93.75 342 ASP A CA 1
ATOM 2601 C C . ASP A 1 342 ? -9.893 8.580 24.620 1.00 93.75 342 ASP A C 1
ATOM 2603 O O . ASP A 1 342 ? -10.464 9.673 24.665 1.00 93.75 342 ASP A O 1
ATOM 2607 N N . PRO A 1 343 ? -10.072 7.706 23.605 1.00 88.38 343 PRO A N 1
ATOM 2608 C CA . PRO A 1 343 ? -10.897 7.979 22.430 1.00 88.38 343 PRO A CA 1
ATOM 2609 C C . PRO A 1 343 ? -12.405 7.812 22.655 1.00 88.38 343 PRO A C 1
ATOM 2611 O O . PRO A 1 343 ? -12.814 7.024 23.549 1.00 88.38 343 PRO A O 1
#

Secondary structure (DSSP, 8-state):
--HHHHHHHHHT--SSSSS-HHHHHHHHHHTS--------HHHHHHHHHHHHHHHHHHHHHH-------SSEEEE-HHHHHHHHHHHHHHHHHHHHHHHH-TT-TTS-S---TTTSPPHHHHHHHHHHHHHHHHHHHHHHTTT--BTTSSTT----TTS---EEEEHHHHHHHHHHTT--HHHHHHHHHHHHHHHHHHHHH-TTHHHHHHHHHHHHHHHHHGGGGSS-----HHHHHHHHHHHHHHHHHHHHHHHHHHTTTTHHHHHHHHHHHHS--HHHHHHHHH-TTS--HHHHHHHHHHHHHHHHHH-HHHHGGGGS-GGGSPPHHHHH-HHHHHHHH--

Foldseek 3Di:
DAQVQLLVLLLPQDDDFLARLVSLLRSLPNVADQDDPPDDPVRLVLLLVLLVLLQVLLCVAQVDHFDDDSAAAEGTLSRQSVQCSVQVVVLCVLVRVCLVPVCPPVNVRPDDPVNDDDPVVSSVSRSVVSSVSSVVSNVCSLADFWDPRPPQRRDDPPPRDHTYGNVRNLVVVCVVLVHDSSVSSSLVSSLSSLLSRLCRLAVPLSVLLSVLSNQQVNLCSVCSHDDDSDRPVVSVQLNLLSVLQSLQLSVVSSCSSCVCVCVVVVVSVVCVVVPDDPVCVVCVVPDVPPNDPVSNVLNVVLQVVVCVVPRSNRSSLCRNDSVLRDGPVCSVVSVVSCVVSVD

Sequence (343 aa):
MDILRSVRAVAEAEGPGVVDWDRAAAAARDATDPGSIALTDAERAGYAADVRDARSRLAEVAGIEFDVPDTVEVQNRHHWIDASVGTFRRVMDPIEAAAADPGGPDGTFDVTPAKRPPAFARDLSRVANTGSMAFALGFLARNVLGQYDPLLLADEPDADHGLYFVHPNIVAVASALDVDYPRFRRWIAFHEVTHAAEFGAAPWLPEYLESRVERGVEGMVGGAGGAGRGLDPDAFAELQAAMTAVEGYAEVLMDRAFDGEYADLRAKLDERRGGGGPVRRLAQRLLGLGLKRRQYERGAAFFRHVADARGVEAAGAVWERPENLPTAGEIDDPEAWLVRVDP

Organism: NCBI:txid261291

InterPro domains:
  IPR018766 Zinicin-like metallopeptidase type 2 [PF10103] (19-220)
  IPR018766 Zinicin-like metallopeptidase type 2 [PF10103] (234-338)
  IPR018766 Zinicin-like metallopeptidase type 2 [PTHR39420] (8-220)
  IPR018766 Zinicin-like metallopeptidase type 2 [TIGR03624] (19-215)
  IPR022454 Conserved hypothetical protein CHP03883, F420 biosynthesis associated [TIGR03883] (19-217)
  IPR042271 Zinicin-like metallopeptidase type 2, N-terminal [G3DSA:1.20.150.30] (18-154)